Protein AF-A0AAU5JL16-F1 (afdb_monomer)

Foldseek 3Di:
DQWWADPVRDIDGQQPRVDDDPVATAHPAPRAGWDFDDDPPADTHTDGDPPDDGLADPDPQDSLQSLVLVLLQVQLVVVVWDWDAQCDDNVLSYTQGIWTFDADPVGTAIEGEEEDLDDDDLVVVVSHQVSCVVVRHQAYAYEYECNHCVCLVPDDAPDKDFADPNLVSCCQVVVFFHWYAHSPVSWIKGKDWDWDKDAKDWDADPVRDIDIDHIDTDPGITRIDIFTFGSDKDWDWDDHPPDHIGIYIDTGTPPPPDPDPPDD

Secondary structure (DSSP, 8-state):
--EEE-TTS-EEETTT-----TT-EE-TTT--EEEEE--SSSPPEEEEPTT---TT-SSPPPHHHHHHHHHHHHHHHHTT-EEEEEEEEGGGTEEEEEEEEE--TTS-EEEEEEEE-S---HHHHHHHHHHHHHTT-SEEEEEEETTT-HHHHHPPTT-EEE--HHHHHHHHHH-SPEEEEETTTTEEEEEEEEE--B---EEE-TTS-EEE---B--SSEEEEEEEEEEEEEEEEEE--TTS--EEEEEEEE-----------

Mean predicted aligned error: 7.15 Å

Nearest PDB structures (foldseek):
  5w3t-assembly2_B  TM=5.513E-01  e=3.248E+00  Ralstonia solanacearum
  5w3y-assembly3_C  TM=5.456E-01  e=3.885E+00  Ralstonia solanacearum
  5w3t-assembly1_A  TM=5.429E-01  e=4.647E+00  Ralstonia solanacearum
  5w40-assembly1_A  TM=5.402E-01  e=4.647E+00  Ralstonia solanacearum
  5w3x-assembly1_A  TM=2.339E-01  e=1.788E+00  Ralstonia solanacearum

Structure (mmCIF, N/CA/C/O backbone):
data_AF-A0AAU5JL16-F1
#
_entry.id   AF-A0AAU5JL16-F1
#
loop_
_atom_site.group_PDB
_atom_site.id
_atom_site.type_symbol
_atom_site.label_atom_id
_atom_site.label_alt_id
_atom_site.label_comp_id
_atom_site.label_asym_id
_atom_site.label_entity_id
_atom_site.label_seq_id
_atom_site.pdbx_PDB_ins_code
_atom_site.Cartn_x
_atom_site.Cartn_y
_atom_site.Cartn_z
_atom_site.occupancy
_atom_site.B_iso_or_equiv
_atom_site.auth_seq_id
_atom_site.auth_comp_id
_atom_site.auth_asym_id
_atom_site.auth_atom_id
_atom_site.pdbx_PDB_model_num
ATOM 1 N N . MET A 1 1 ? -10.595 8.863 5.745 1.00 90.25 1 MET A N 1
ATOM 2 C CA . MET A 1 1 ? -10.166 7.864 6.736 1.00 90.25 1 MET A CA 1
ATOM 3 C C . MET A 1 1 ? -11.294 6.885 7.004 1.00 90.25 1 MET A C 1
ATOM 5 O O . MET A 1 1 ? -12.454 7.282 6.984 1.00 90.25 1 MET A O 1
ATOM 9 N N . LEU A 1 2 ? -10.980 5.612 7.189 1.00 92.94 2 LEU A N 1
ATOM 10 C CA . LEU A 1 2 ? -11.932 4.521 7.387 1.00 92.94 2 LEU A CA 1
ATOM 11 C C . LEU A 1 2 ? -12.258 4.251 8.856 1.00 92.94 2 LEU A C 1
ATOM 13 O O . LEU A 1 2 ? -13.263 3.593 9.110 1.00 92.94 2 LEU A O 1
ATOM 17 N N . VAL A 1 3 ? -11.450 4.726 9.808 1.00 93.81 3 VAL A N 1
ATOM 18 C CA . VAL A 1 3 ? -11.628 4.395 11.230 1.00 93.81 3 VAL A CA 1
ATOM 19 C C . VAL A 1 3 ? -11.788 5.641 12.085 1.00 93.81 3 VAL A C 1
ATOM 21 O O . VAL A 1 3 ? -10.978 6.558 11.997 1.00 93.81 3 VAL A O 1
ATOM 24 N N . ALA A 1 4 ? -12.780 5.651 12.970 1.00 93.50 4 ALA A N 1
ATOM 25 C CA . ALA A 1 4 ? -12.937 6.675 13.999 1.00 93.50 4 ALA A CA 1
ATOM 26 C C . ALA A 1 4 ? -13.135 6.051 15.383 1.00 93.50 4 ALA A C 1
ATOM 28 O O . ALA A 1 4 ? -13.264 4.836 15.516 1.00 93.50 4 ALA A O 1
ATOM 29 N N . LEU A 1 5 ? -13.103 6.882 16.421 1.00 92.69 5 LEU A N 1
ATOM 30 C CA . LEU A 1 5 ? -13.506 6.501 17.769 1.00 92.69 5 LEU A CA 1
ATOM 31 C C . LEU A 1 5 ? -14.939 6.963 18.004 1.00 92.69 5 LEU A C 1
ATOM 33 O O . LEU A 1 5 ? -15.242 8.135 17.769 1.00 92.69 5 LEU A O 1
ATOM 37 N N . ALA A 1 6 ? -15.782 6.046 18.464 1.00 90.12 6 ALA A N 1
ATOM 38 C CA . ALA A 1 6 ? -17.074 6.361 19.051 1.00 90.12 6 ALA A CA 1
ATOM 39 C C . ALA A 1 6 ? -16.884 7.047 20.427 1.00 90.12 6 ALA A C 1
ATOM 41 O O . ALA A 1 6 ? -15.766 7.048 20.964 1.00 90.12 6 ALA A O 1
ATOM 42 N N . PRO A 1 7 ? -17.933 7.662 21.004 1.00 84.94 7 PRO A N 1
ATOM 43 C CA . PRO A 1 7 ? -17.853 8.381 22.280 1.00 84.94 7 PRO A CA 1
ATOM 44 C C . PRO A 1 7 ? -17.380 7.515 23.454 1.00 84.94 7 PRO A C 1
ATOM 46 O O . PRO A 1 7 ? -16.680 8.004 24.339 1.00 84.94 7 PRO A O 1
ATOM 49 N N . ASP A 1 8 ? -17.713 6.225 23.437 1.00 86.00 8 ASP A N 1
ATOM 50 C CA . ASP A 1 8 ? -17.265 5.219 24.410 1.00 86.00 8 ASP A CA 1
ATOM 51 C C . ASP A 1 8 ? -15.786 4.808 24.232 1.00 86.00 8 ASP A C 1
ATOM 53 O O . ASP A 1 8 ? -15.243 4.023 25.011 1.00 86.00 8 ASP A O 1
ATOM 57 N N . GLY A 1 9 ? -15.111 5.349 23.213 1.00 86.06 9 GLY A N 1
ATOM 58 C CA . GLY A 1 9 ? -13.728 5.046 22.863 1.00 86.06 9 GLY A CA 1
ATOM 59 C C . GLY A 1 9 ? -13.558 3.823 21.960 1.00 86.06 9 GLY A C 1
ATOM 60 O O . GLY A 1 9 ? -12.419 3.514 21.590 1.00 86.06 9 GLY A O 1
ATOM 61 N N . HIS A 1 10 ? -14.640 3.145 21.570 1.00 89.19 10 HIS A N 1
ATOM 62 C CA . HIS A 1 10 ? -14.587 2.003 20.666 1.00 89.19 10 HIS A CA 1
ATOM 63 C C . HIS A 1 10 ? -14.133 2.422 19.258 1.00 89.19 10 HIS A C 1
ATOM 65 O O . HIS A 1 10 ? -14.542 3.459 18.731 1.00 89.19 10 HIS A O 1
ATOM 71 N N . ARG A 1 11 ? -13.276 1.613 18.618 1.00 91.31 11 ARG A N 1
ATOM 72 C CA . ARG A 1 11 ? -12.854 1.848 17.226 1.00 91.31 11 ARG A CA 1
ATOM 73 C C . ARG A 1 11 ? -13.945 1.375 16.277 1.00 91.31 11 ARG A C 1
ATOM 75 O O . ARG A 1 11 ? -14.237 0.194 16.234 1.00 91.31 11 ARG A O 1
ATOM 82 N N . THR A 1 12 ? -14.477 2.298 15.488 1.00 91.62 12 THR A N 1
ATOM 83 C CA . THR A 1 12 ? -15.528 2.050 14.497 1.00 91.62 12 THR A CA 1
ATOM 84 C C . THR A 1 12 ? -14.943 2.101 13.090 1.00 91.62 12 THR A C 1
ATOM 86 O O . THR A 1 12 ? -14.380 3.128 12.692 1.00 91.62 12 THR A O 1
ATOM 89 N N . GLU A 1 13 ? -15.100 1.030 12.314 1.00 92.44 13 GLU A N 1
ATOM 90 C CA . GLU A 1 13 ? -14.776 1.016 10.887 1.00 92.44 13 GLU A CA 1
ATOM 91 C C . GLU A 1 13 ? -15.986 1.441 10.051 1.00 92.44 13 GLU A C 1
ATOM 93 O O . GLU A 1 13 ? -17.029 0.792 10.057 1.00 92.44 13 GLU A O 1
ATOM 98 N N . ALA A 1 14 ? -15.836 2.498 9.253 1.00 89.50 14 ALA A N 1
ATOM 99 C CA . ALA A 1 14 ? -16.928 3.105 8.492 1.00 89.50 14 ALA A CA 1
ATOM 100 C C . ALA A 1 14 ? -17.632 2.139 7.522 1.00 89.50 14 ALA A C 1
ATOM 102 O O . ALA A 1 14 ? -18.785 2.363 7.174 1.00 89.50 14 ALA A O 1
ATOM 103 N N . HIS A 1 15 ? -16.949 1.086 7.069 1.00 82.56 15 HIS A N 1
ATOM 104 C CA . HIS A 1 15 ? -17.475 0.111 6.112 1.00 82.56 15 HIS A CA 1
ATOM 105 C C . HIS A 1 15 ? -18.033 -1.164 6.768 1.00 82.56 15 HIS A C 1
ATOM 107 O O . HIS A 1 15 ? -18.640 -1.968 6.066 1.00 82.56 15 HIS A O 1
ATOM 113 N N . ARG A 1 16 ? -17.846 -1.357 8.084 1.00 79.06 16 ARG A N 1
ATOM 114 C CA . ARG A 1 16 ? -18.300 -2.556 8.817 1.00 79.06 16 ARG A CA 1
ATOM 115 C C . ARG A 1 16 ? -19.269 -2.215 9.938 1.00 79.06 16 ARG A C 1
ATOM 117 O O . ARG A 1 16 ? -20.350 -2.785 10.011 1.00 79.06 16 ARG A O 1
ATOM 124 N N . ASP A 1 17 ? -18.904 -1.242 10.760 1.00 74.81 17 ASP A N 1
ATOM 125 C CA . ASP A 1 17 ? -19.526 -0.991 12.058 1.00 74.81 17 ASP A CA 1
ATOM 126 C C . ASP A 1 17 ? -20.471 0.213 11.967 1.00 74.81 17 ASP A C 1
ATOM 128 O O . ASP A 1 17 ? -20.401 1.145 12.761 1.00 74.81 17 ASP A O 1
ATOM 132 N N . LEU A 1 18 ? -21.324 0.233 10.934 1.00 65.69 18 LEU A N 1
ATOM 133 C CA . LEU A 1 18 ? -22.216 1.345 10.576 1.00 65.69 18 LEU A CA 1
ATOM 134 C C . LEU A 1 18 ? -23.320 1.589 11.623 1.00 65.69 18 LEU A C 1
ATOM 136 O O . LEU A 1 18 ? -24.506 1.439 11.331 1.00 65.69 18 LEU A O 1
ATOM 140 N N . ILE A 1 19 ? -22.942 2.020 12.821 1.00 66.69 19 ILE A N 1
ATOM 141 C CA . ILE A 1 19 ? -23.839 2.362 13.923 1.00 66.69 19 ILE A CA 1
ATOM 142 C C . ILE A 1 19 ? -23.808 3.880 14.069 1.00 66.69 19 ILE A C 1
ATOM 144 O O . ILE A 1 19 ? -22.898 4.378 14.719 1.00 66.69 19 ILE A O 1
ATOM 148 N N . PRO A 1 20 ? -24.735 4.638 13.447 1.00 65.69 20 PRO A N 1
ATOM 149 C CA . PRO A 1 20 ? -24.766 6.088 13.587 1.00 65.69 20 PRO A CA 1
ATOM 150 C C . PRO A 1 20 ? -24.849 6.472 15.063 1.00 65.69 20 PRO A C 1
ATOM 152 O O . PRO A 1 20 ? -25.827 6.135 15.725 1.00 65.69 20 PRO A O 1
ATOM 155 N N . ASP A 1 21 ? -23.839 7.183 15.553 1.00 68.94 21 ASP A N 1
ATOM 156 C CA . ASP A 1 21 ? -23.816 7.660 16.930 1.00 68.94 21 ASP A CA 1
ATOM 157 C C . ASP A 1 21 ? -24.268 9.136 16.993 1.00 68.94 21 ASP A C 1
ATOM 159 O O . ASP A 1 21 ? -23.642 9.989 16.348 1.00 68.94 21 ASP A O 1
ATOM 163 N N . PRO A 1 22 ? -25.342 9.467 17.739 1.00 66.38 22 PRO A N 1
ATOM 164 C CA . PRO A 1 22 ? -25.821 10.842 17.899 1.00 66.38 22 PRO A CA 1
ATOM 165 C C . PRO A 1 22 ? -24.801 11.784 18.553 1.00 66.38 22 PRO A C 1
ATOM 167 O O . PRO A 1 22 ? -24.822 12.986 18.288 1.00 66.38 22 PRO A O 1
ATOM 170 N N . SER A 1 23 ? -23.916 11.257 19.399 1.00 75.50 23 SER A N 1
ATOM 171 C CA . SER A 1 23 ? -22.869 12.003 20.101 1.00 75.50 23 SER A CA 1
ATOM 172 C C . SER A 1 23 ? -21.613 12.216 19.244 1.00 75.50 23 SER A C 1
ATOM 174 O O . SER A 1 23 ? -20.731 12.984 19.629 1.00 75.50 23 SER A O 1
ATOM 176 N N . GLY A 1 24 ? -21.567 11.621 18.048 1.00 86.50 24 GLY A N 1
ATOM 177 C CA . GLY A 1 24 ? -20.542 11.865 17.038 1.00 86.50 24 GLY A CA 1
ATOM 178 C C . GLY A 1 24 ? -19.279 11.020 17.207 1.00 86.50 24 GLY A C 1
ATOM 179 O O . GLY A 1 24 ? -19.160 10.193 18.103 1.00 86.50 24 GLY A O 1
ATOM 180 N N . TYR A 1 25 ? -18.321 11.225 16.303 1.00 91.94 25 TYR A N 1
ATOM 181 C CA . TYR A 1 25 ? -17.069 10.472 16.268 1.00 91.94 25 TYR A CA 1
ATOM 182 C C . TYR A 1 25 ? -15.863 11.395 16.351 1.00 91.94 25 TYR A C 1
ATOM 184 O O . TYR A 1 25 ? -15.909 12.540 15.896 1.00 91.94 25 TYR A O 1
ATOM 192 N N . CYS A 1 26 ? -14.744 10.853 16.826 1.00 92.38 26 CYS A N 1
ATOM 193 C CA . CYS A 1 26 ? -13.470 11.561 16.892 1.00 92.38 26 CYS A CA 1
ATOM 194 C C . CYS A 1 26 ? -12.359 10.810 16.152 1.00 92.38 26 CYS A C 1
ATOM 196 O O . CYS A 1 26 ? -12.316 9.580 16.098 1.00 92.38 26 CYS A O 1
ATOM 198 N N . CYS A 1 27 ? -11.403 11.554 15.604 1.00 91.81 27 CYS A N 1
ATOM 199 C CA . CYS A 1 27 ? -10.215 10.985 14.981 1.00 91.81 27 CYS A CA 1
ATOM 200 C C . CYS A 1 27 ? -9.361 10.233 16.026 1.00 91.81 27 CYS A C 1
ATOM 202 O O . CYS A 1 27 ? -9.002 10.815 17.052 1.00 91.81 27 CYS A O 1
ATOM 204 N N . PRO A 1 28 ? -8.936 8.980 15.775 1.00 91.25 28 PRO A N 1
ATOM 205 C CA . PRO A 1 28 ? -8.128 8.203 16.710 1.00 91.25 28 PRO A CA 1
ATOM 206 C C . PRO A 1 28 ? -6.707 8.755 16.875 1.00 91.25 28 PRO A C 1
ATOM 208 O O . PRO A 1 28 ? -6.001 8.349 17.794 1.00 91.25 28 PRO A O 1
ATOM 211 N N . TYR A 1 29 ? -6.278 9.655 15.985 1.00 90.56 29 TYR A N 1
ATOM 212 C CA . TYR A 1 29 ? -4.960 10.276 16.032 1.00 90.56 29 TYR A CA 1
ATOM 213 C C . TYR A 1 29 ? -4.984 11.628 16.756 1.00 90.56 29 TYR A C 1
ATOM 215 O O . TYR A 1 29 ? -4.325 11.782 17.778 1.00 90.56 29 TYR A O 1
ATOM 223 N N . CYS A 1 30 ? -5.742 12.607 16.247 1.00 89.12 30 CYS A N 1
ATOM 224 C CA . CYS A 1 30 ? -5.741 13.973 16.788 1.00 89.12 30 CYS A CA 1
ATOM 225 C C . CYS A 1 30 ? -6.903 14.268 17.743 1.00 89.12 30 CYS A C 1
ATOM 227 O O . CYS A 1 30 ? -6.972 15.377 18.256 1.00 89.12 30 CYS A O 1
ATOM 229 N N . ARG A 1 31 ? -7.826 13.319 17.949 1.00 90.12 31 ARG A N 1
ATOM 230 C CA . ARG A 1 31 ? -9.027 13.452 18.796 1.00 90.12 31 ARG A CA 1
ATOM 231 C C . ARG A 1 31 ? -10.034 14.530 18.377 1.00 90.12 31 ARG A C 1
ATOM 233 O O . ARG A 1 31 ? -11.071 14.636 19.017 1.00 90.12 31 ARG A O 1
ATOM 240 N N . HIS A 1 32 ? -9.797 15.255 17.285 1.00 90.88 32 HIS A N 1
ATOM 241 C CA . HIS A 1 32 ? -10.772 16.198 16.739 1.00 90.88 32 HIS A CA 1
ATOM 242 C C . HIS A 1 32 ? -12.026 15.483 16.205 1.00 90.88 32 HIS A C 1
ATOM 244 O O . HIS A 1 32 ? -11.906 14.353 15.712 1.00 90.88 32 HIS A O 1
ATOM 250 N N . PRO A 1 33 ? -13.201 16.142 16.239 1.00 91.19 33 PRO A N 1
ATOM 251 C CA . PRO A 1 33 ? -14.434 15.604 15.675 1.00 91.19 33 PRO A CA 1
ATOM 252 C C . PRO A 1 33 ? -14.318 15.268 14.184 1.00 91.19 33 PRO A C 1
ATOM 254 O O . PRO A 1 33 ? -13.681 15.987 13.404 1.00 91.19 33 PRO A O 1
ATOM 257 N N . VAL A 1 34 ? -14.973 14.182 13.780 1.00 91.56 34 VAL A N 1
ATOM 258 C CA . VAL A 1 34 ? -15.086 13.741 12.387 1.00 91.56 34 VAL A CA 1
ATOM 259 C C . VAL A 1 34 ? -16.533 13.392 12.050 1.00 91.56 34 VAL A C 1
ATOM 261 O O . VAL A 1 34 ? -17.299 12.908 12.880 1.00 91.56 3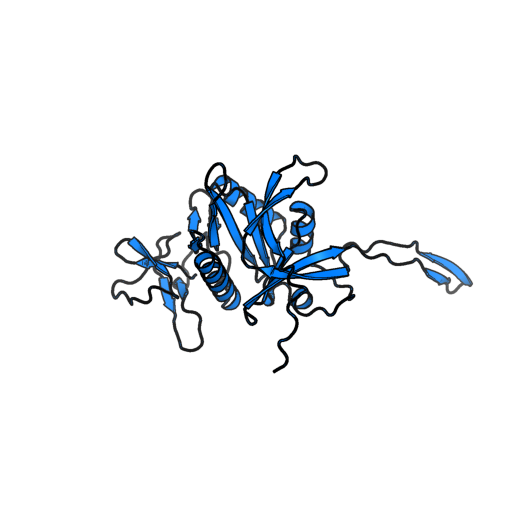4 VAL A O 1
ATOM 264 N N . HIS A 1 35 ? -16.911 13.615 10.796 1.00 89.69 35 HIS A N 1
ATOM 265 C CA . HIS A 1 35 ? -18.245 13.323 10.289 1.00 89.69 35 HIS A CA 1
ATOM 266 C C . HIS A 1 35 ? -18.231 12.045 9.460 1.00 89.69 35 HIS A C 1
ATOM 268 O O . HIS A 1 35 ? -17.438 11.925 8.522 1.00 89.69 35 HIS A O 1
ATOM 274 N N . LEU A 1 36 ? -19.156 11.129 9.750 1.00 89.69 36 LEU A N 1
ATOM 275 C CA . LEU A 1 36 ? -19.416 9.981 8.887 1.00 89.69 36 LEU A CA 1
ATOM 276 C C . LEU A 1 36 ? -20.026 10.464 7.562 1.00 89.69 36 LEU A C 1
ATOM 278 O O . LEU A 1 36 ? -21.106 11.056 7.522 1.00 89.69 36 LEU A O 1
ATOM 282 N N . LYS A 1 37 ? -19.330 10.201 6.460 1.00 87.19 37 LYS A N 1
ATOM 283 C CA . LYS A 1 37 ? -19.784 10.418 5.087 1.00 87.19 37 LYS A CA 1
ATOM 284 C C . LYS A 1 37 ? -20.127 9.061 4.486 1.00 87.19 37 LYS A C 1
ATOM 286 O O . LYS A 1 37 ? -19.264 8.200 4.354 1.00 87.19 37 LYS A O 1
ATOM 291 N N . ARG A 1 38 ? -21.387 8.880 4.095 1.00 84.69 38 ARG A N 1
ATOM 292 C CA . ARG A 1 38 ? -21.883 7.664 3.437 1.00 84.69 38 ARG A CA 1
ATOM 293 C C . ARG A 1 38 ? -22.918 8.018 2.379 1.00 84.69 38 ARG A C 1
ATOM 295 O O . ARG A 1 38 ? -23.618 9.021 2.504 1.00 84.69 38 ARG A O 1
ATOM 302 N N . GLY A 1 39 ? -23.019 7.198 1.345 1.00 78.12 39 GLY A N 1
ATOM 303 C CA . GLY A 1 39 ? -24.032 7.330 0.303 1.00 78.12 39 GLY A CA 1
ATOM 304 C C . GLY A 1 39 ? -23.979 6.139 -0.642 1.00 78.12 39 GLY A C 1
ATOM 305 O O . GLY A 1 39 ? -23.050 5.346 -0.571 1.00 78.12 39 GLY A O 1
ATOM 306 N N . ARG A 1 40 ? -24.949 6.032 -1.555 1.00 67.81 40 ARG A N 1
ATOM 307 C CA . ARG A 1 40 ? -25.051 4.891 -2.489 1.00 67.81 40 ARG A CA 1
ATOM 308 C C . ARG A 1 40 ? -23.821 4.697 -3.385 1.00 67.81 40 ARG A C 1
ATOM 310 O O . ARG A 1 40 ? -23.564 3.587 -3.816 1.00 67.81 40 ARG A O 1
ATOM 317 N N . VAL A 1 41 ? -23.086 5.775 -3.662 1.00 66.38 41 VAL A N 1
ATOM 318 C CA . VAL A 1 41 ? -21.927 5.786 -4.575 1.00 66.38 41 VAL A CA 1
ATOM 319 C C . VAL A 1 41 ? -20.598 5.930 -3.825 1.00 66.38 41 VAL A C 1
ATOM 321 O O . VAL A 1 41 ? -19.545 5.573 -4.338 1.00 66.38 41 VAL A O 1
ATOM 324 N N . LYS A 1 42 ? -20.613 6.488 -2.609 1.00 69.06 42 LYS A N 1
ATOM 325 C CA . LYS A 1 42 ? -19.388 6.850 -1.886 1.00 69.06 42 LYS A CA 1
ATOM 326 C C . LYS A 1 42 ? -19.025 5.757 -0.892 1.00 69.06 42 LYS A C 1
ATOM 328 O O . LYS A 1 42 ? -19.853 5.423 -0.048 1.00 69.06 42 LYS A O 1
ATOM 333 N N . VAL A 1 43 ? -17.767 5.307 -0.929 1.00 81.06 43 VAL A N 1
ATOM 334 C CA . VAL A 1 43 ? -17.162 4.505 0.147 1.00 81.06 43 VAL A CA 1
ATOM 335 C C . VAL A 1 43 ? -17.424 5.215 1.471 1.00 81.06 43 VAL A C 1
ATOM 337 O O . VAL A 1 43 ? -17.123 6.406 1.600 1.00 81.06 43 VAL A O 1
ATOM 340 N N . ALA A 1 44 ? -18.025 4.511 2.428 1.00 89.38 44 ALA A N 1
ATOM 341 C CA . ALA A 1 44 ? -18.280 5.072 3.744 1.00 89.38 44 ALA A CA 1
ATOM 342 C C . ALA A 1 44 ? -16.944 5.417 4.417 1.00 89.38 44 ALA A C 1
ATOM 344 O O . ALA A 1 44 ? -16.041 4.585 4.486 1.00 89.38 44 ALA A O 1
ATOM 345 N N . HIS A 1 45 ? -16.798 6.657 4.875 1.00 91.69 45 HIS A N 1
ATOM 346 C CA . HIS A 1 45 ? -15.565 7.147 5.486 1.00 91.69 45 HIS A CA 1
ATOM 347 C C . HIS A 1 45 ? -15.850 8.270 6.474 1.00 91.69 45 HIS A C 1
ATOM 349 O O . HIS A 1 45 ? -16.880 8.937 6.411 1.00 91.69 45 HIS A O 1
ATOM 355 N N . PHE A 1 46 ? -14.902 8.520 7.364 1.00 91.19 46 PHE A N 1
ATOM 356 C CA . PHE A 1 46 ? -14.896 9.685 8.229 1.00 91.19 46 PHE A CA 1
ATOM 357 C C . PHE A 1 46 ? -14.093 10.817 7.585 1.00 91.19 46 PHE A C 1
ATOM 359 O O . PHE A 1 46 ? -13.035 10.600 6.978 1.00 91.19 46 PHE A O 1
ATOM 366 N N . ALA A 1 47 ? -14.608 12.034 7.717 1.00 89.62 47 ALA A N 1
ATOM 367 C CA . ALA A 1 47 ? -13.959 13.254 7.261 1.00 89.62 47 ALA A CA 1
ATOM 368 C C . ALA A 1 47 ? -13.842 14.236 8.426 1.00 89.62 47 ALA A C 1
ATOM 370 O O . ALA A 1 47 ? -14.823 14.478 9.131 1.00 89.62 47 ALA A O 1
ATOM 371 N N . HIS A 1 48 ? -12.659 14.819 8.613 1.00 90.62 48 HIS A N 1
ATOM 372 C CA . HIS A 1 48 ? -12.502 15.936 9.538 1.00 90.62 48 HIS A CA 1
ATOM 373 C C . HIS A 1 48 ? -13.354 17.130 9.084 1.00 90.62 48 HIS A C 1
ATOM 375 O O . HIS A 1 48 ? -13.616 17.300 7.888 1.00 90.62 48 HIS A O 1
ATOM 381 N N . ALA A 1 49 ? -13.776 17.961 10.038 1.00 80.94 49 ALA A N 1
ATOM 382 C CA . ALA A 1 49 ? -14.348 19.264 9.723 1.00 80.94 49 ALA A CA 1
ATOM 383 C C . ALA A 1 49 ? -13.325 20.135 8.969 1.00 80.94 49 ALA A C 1
ATOM 385 O O . ALA A 1 49 ? -12.111 19.981 9.138 1.00 80.94 49 ALA A O 1
ATOM 386 N N . ALA A 1 50 ? -13.813 21.046 8.125 1.00 77.50 50 ALA A N 1
ATOM 387 C CA . ALA A 1 50 ? -12.947 21.977 7.410 1.00 77.50 50 ALA A CA 1
ATOM 388 C C . ALA A 1 50 ? -12.096 22.787 8.406 1.00 77.50 50 ALA A C 1
ATOM 390 O O . ALA A 1 50 ? -12.610 23.263 9.414 1.00 77.50 50 ALA A O 1
ATOM 391 N N . GLY A 1 51 ? -10.797 22.922 8.126 1.00 73.31 51 GLY A N 1
ATOM 392 C CA . GLY A 1 51 ? -9.855 23.645 8.988 1.00 73.31 51 GLY A CA 1
ATOM 393 C C . GLY A 1 51 ? -9.274 22.841 10.158 1.00 73.31 51 GLY A C 1
ATOM 394 O O . GLY A 1 51 ? -8.459 23.380 10.898 1.00 73.31 51 GLY A O 1
ATOM 395 N N . ALA A 1 52 ? -9.638 21.567 10.332 1.00 79.19 52 ALA A N 1
ATOM 396 C CA . ALA A 1 52 ? -8.996 20.719 11.333 1.00 79.19 52 ALA A CA 1
ATOM 397 C C . ALA A 1 52 ? -7.534 20.420 10.956 1.00 79.19 52 ALA A C 1
ATOM 399 O O . ALA A 1 52 ? -7.265 19.849 9.896 1.00 79.19 52 ALA A O 1
ATOM 400 N N . ASP A 1 53 ? -6.604 20.739 11.855 1.00 79.19 53 ASP A N 1
ATOM 401 C CA . ASP A 1 53 ? -5.189 20.402 11.704 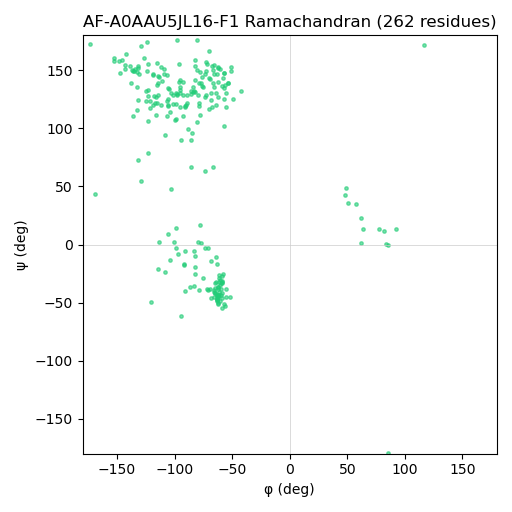1.00 79.19 53 ASP A CA 1
ATOM 402 C C . ASP A 1 53 ? -4.917 19.011 12.297 1.00 79.19 53 ASP A C 1
ATOM 404 O O . ASP A 1 53 ? -4.839 18.813 13.514 1.00 79.19 53 ASP A O 1
ATOM 408 N N . CYS A 1 54 ? -4.849 18.000 11.430 1.00 82.44 54 CYS A N 1
ATOM 409 C CA . CYS A 1 54 ? -4.485 16.644 11.820 1.00 82.44 54 CYS A CA 1
ATOM 410 C C . CYS A 1 54 ? -3.062 16.349 11.331 1.00 82.44 54 CYS A C 1
ATOM 412 O O . CYS A 1 54 ? -2.887 16.104 10.140 1.00 82.44 54 CYS A O 1
ATOM 414 N N . PRO A 1 55 ? -2.056 16.229 12.220 1.00 77.00 55 PRO A N 1
ATOM 415 C CA . PRO A 1 55 ? -0.671 15.983 11.800 1.00 77.00 55 PRO A CA 1
ATOM 416 C C . PRO A 1 55 ? -0.450 14.648 11.072 1.00 77.00 55 PRO A C 1
ATOM 418 O O . PRO A 1 55 ? 0.583 14.447 10.440 1.00 77.00 55 PRO A O 1
ATOM 421 N N . ALA A 1 56 ? -1.398 13.713 11.188 1.00 70.19 56 ALA A N 1
ATOM 422 C CA . ALA A 1 56 ? -1.388 12.450 10.452 1.00 70.19 56 ALA A CA 1
ATOM 423 C C . ALA A 1 56 ? -2.122 12.519 9.102 1.00 70.19 56 ALA A C 1
ATOM 425 O O . ALA A 1 56 ? -2.131 11.532 8.368 1.00 70.19 56 ALA A O 1
ATOM 426 N N . ALA A 1 57 ? -2.783 13.630 8.780 1.00 67.00 57 ALA A N 1
ATOM 427 C CA . ALA A 1 57 ? -3.361 13.887 7.469 1.00 67.00 57 ALA A CA 1
ATOM 428 C C . ALA A 1 57 ? -2.384 14.775 6.688 1.00 67.00 57 ALA A C 1
ATOM 430 O O . ALA A 1 57 ? -2.199 15.938 7.016 1.00 67.00 57 ALA A O 1
ATOM 431 N N . SER A 1 58 ? -1.718 14.205 5.683 1.00 56.16 58 SER A N 1
ATOM 432 C CA . SER A 1 58 ? -0.861 14.988 4.779 1.00 56.16 58 SER A CA 1
ATOM 433 C C . SER A 1 58 ? -1.664 15.574 3.619 1.00 56.16 58 SER A C 1
ATOM 435 O O . SER A 1 58 ? -1.434 16.714 3.237 1.00 56.16 58 SER A O 1
ATOM 437 N N . GLU A 1 59 ? -2.649 14.824 3.118 1.00 62.50 59 GLU A N 1
ATOM 438 C CA . GLU A 1 59 ? -3.590 15.222 2.070 1.00 62.50 59 GLU A CA 1
ATOM 439 C C . GLU A 1 59 ? -4.965 14.579 2.348 1.00 62.50 59 GLU A C 1
ATOM 441 O O . GLU A 1 59 ? -5.038 13.574 3.072 1.00 62.50 59 GLU A O 1
ATOM 446 N N . PRO A 1 60 ? -6.069 15.122 1.800 1.00 72.12 60 PRO A N 1
ATOM 447 C CA . PRO A 1 60 ? -7.349 14.425 1.778 1.00 72.12 60 PRO A CA 1
ATOM 448 C C . PRO A 1 60 ? -7.203 13.072 1.074 1.00 72.12 60 PRO A C 1
ATOM 450 O O . PRO A 1 60 ? -6.744 12.998 -0.063 1.00 72.12 60 PRO A O 1
ATOM 453 N N . GLU A 1 61 ? -7.602 11.992 1.741 1.00 83.69 61 GLU A N 1
ATOM 454 C CA . GLU A 1 61 ? -7.532 10.651 1.155 1.00 83.69 61 GLU A CA 1
ATOM 455 C C . GLU A 1 61 ? -8.546 10.519 0.012 1.00 83.69 61 GLU A C 1
ATOM 457 O O . GLU A 1 61 ? -9.725 10.853 0.169 1.00 83.69 61 GLU A O 1
ATOM 462 N N . SER A 1 62 ? -8.089 10.028 -1.142 1.00 89.25 62 SER A N 1
ATOM 463 C CA . SER A 1 62 ? -8.947 9.835 -2.311 1.00 89.25 62 SER A CA 1
ATOM 464 C C . SER A 1 62 ? -9.908 8.650 -2.115 1.00 89.25 62 SER A C 1
ATOM 466 O O . SER A 1 62 ? -9.613 7.731 -1.345 1.00 89.25 62 SER A O 1
ATOM 468 N N . PRO A 1 63 ? -11.046 8.607 -2.837 1.00 90.75 63 PRO A N 1
ATOM 469 C CA . PRO A 1 63 ? -11.939 7.448 -2.812 1.00 90.75 63 PRO A CA 1
ATOM 470 C C . PRO A 1 63 ? -11.235 6.134 -3.171 1.00 90.75 63 PRO A C 1
ATOM 472 O O . PRO A 1 63 ? -11.503 5.118 -2.538 1.00 90.75 63 PRO A O 1
ATOM 475 N N . GLU A 1 64 ? -10.306 6.161 -4.133 1.00 93.50 64 GLU A N 1
ATOM 476 C CA . GLU A 1 64 ? -9.513 4.985 -4.513 1.00 93.50 64 GLU A CA 1
ATOM 477 C C . GLU A 1 64 ? -8.594 4.532 -3.368 1.00 93.50 64 GLU A C 1
ATOM 479 O O . GLU A 1 64 ? -8.523 3.341 -3.076 1.00 93.50 64 GLU A O 1
ATOM 484 N N . HIS A 1 65 ? -7.943 5.468 -2.666 1.00 94.25 65 HIS A N 1
ATOM 485 C CA . HIS A 1 65 ? -7.098 5.149 -1.509 1.00 94.25 65 HIS A CA 1
ATOM 486 C C . HIS A 1 65 ? -7.905 4.483 -0.391 1.00 94.25 65 HIS A C 1
ATOM 488 O O . HIS A 1 65 ? -7.476 3.479 0.173 1.00 94.25 65 HIS A O 1
ATOM 494 N N . LEU A 1 66 ? -9.105 4.995 -0.106 1.00 94.12 66 LEU A N 1
ATOM 495 C CA . LEU A 1 66 ? -10.012 4.411 0.884 1.00 94.12 66 LEU A CA 1
ATOM 496 C C . LEU A 1 66 ? -10.504 3.020 0.460 1.00 94.12 66 LEU A C 1
ATOM 498 O O . LEU A 1 66 ? -10.487 2.096 1.271 1.00 94.12 66 LEU A O 1
ATOM 502 N N . ALA A 1 67 ? -10.901 2.851 -0.802 1.00 94.50 67 ALA A N 1
ATOM 503 C CA . ALA A 1 67 ? -11.343 1.564 -1.335 1.00 94.50 67 ALA A CA 1
ATOM 504 C C . ALA A 1 67 ? -10.223 0.509 -1.295 1.00 94.50 67 ALA A C 1
ATOM 506 O O . ALA A 1 67 ? -10.454 -0.608 -0.841 1.00 94.50 67 ALA A O 1
ATOM 507 N N . ALA A 1 68 ? -8.997 0.883 -1.669 1.00 96.56 68 ALA A N 1
ATOM 508 C CA . ALA A 1 68 ? -7.824 0.015 -1.609 1.00 96.56 68 ALA A CA 1
ATOM 509 C C . ALA A 1 68 ? -7.535 -0.503 -0.192 1.00 96.56 68 ALA A C 1
ATOM 511 O O . ALA A 1 68 ? -7.300 -1.696 -0.007 1.00 96.56 68 ALA A O 1
ATOM 512 N N . LYS A 1 69 ? -7.580 0.371 0.825 1.00 96.69 69 LYS A N 1
ATOM 513 C CA . LYS A 1 69 ? -7.386 -0.042 2.226 1.00 96.69 69 LYS A CA 1
ATOM 514 C C . LYS A 1 69 ? -8.469 -1.013 2.685 1.00 96.69 69 LYS A C 1
ATOM 516 O O . LYS A 1 69 ? -8.155 -2.008 3.333 1.00 96.69 69 LYS A O 1
ATOM 521 N N . ALA A 1 70 ? -9.728 -0.718 2.357 1.00 95.56 70 ALA A N 1
ATOM 522 C CA . ALA A 1 70 ? -10.856 -1.573 2.712 1.00 95.56 70 ALA A CA 1
ATOM 523 C C . ALA A 1 70 ? -10.737 -2.956 2.051 1.00 95.56 70 ALA A C 1
ATOM 525 O O . ALA A 1 70 ? -10.898 -3.961 2.740 1.00 95.56 70 ALA A O 1
ATOM 526 N N . LEU A 1 71 ? -10.379 -3.002 0.762 1.00 96.75 71 LEU A N 1
ATOM 527 C CA . LEU A 1 71 ? -10.125 -4.241 0.024 1.00 96.75 71 LEU A CA 1
ATOM 528 C C . LEU A 1 71 ? -8.999 -5.053 0.675 1.00 96.75 71 LEU A C 1
ATOM 530 O O . LEU A 1 71 ? -9.227 -6.190 1.070 1.00 96.75 71 LEU A O 1
ATOM 534 N N . LEU A 1 72 ? -7.821 -4.454 0.879 1.00 98.00 72 LEU A N 1
ATOM 535 C CA . LEU A 1 72 ? -6.689 -5.131 1.524 1.00 98.00 72 LEU A CA 1
ATOM 536 C C . LEU A 1 72 ? -7.068 -5.692 2.898 1.00 98.00 72 LEU A C 1
ATOM 538 O O . LEU A 1 72 ? -6.747 -6.834 3.211 1.00 98.00 72 LEU A O 1
ATOM 542 N N . ALA A 1 73 ? -7.771 -4.912 3.722 1.00 97.50 73 ALA A N 1
ATOM 543 C CA . ALA A 1 73 ? -8.195 -5.379 5.033 1.00 97.50 73 ALA A CA 1
ATOM 544 C C . ALA A 1 73 ? -9.210 -6.525 4.958 1.00 97.50 73 ALA A C 1
ATOM 546 O O . ALA A 1 73 ? -9.127 -7.447 5.768 1.00 97.50 73 ALA A O 1
ATOM 547 N N . ALA A 1 74 ? -10.157 -6.481 4.019 1.00 96.50 74 ALA A N 1
ATOM 548 C CA . ALA A 1 74 ? -11.116 -7.561 3.809 1.00 96.50 74 ALA A CA 1
ATOM 549 C C . ALA A 1 74 ? -10.409 -8.857 3.386 1.00 96.50 74 ALA A C 1
ATOM 551 O O . ALA A 1 74 ? -10.616 -9.889 4.023 1.00 96.50 74 ALA A O 1
ATOM 552 N N . GLU A 1 75 ? -9.516 -8.779 2.401 1.00 97.75 75 GLU A N 1
ATOM 553 C CA . GLU A 1 75 ? -8.754 -9.919 1.878 1.00 97.75 75 GLU A CA 1
ATOM 554 C C . GLU A 1 75 ? -7.832 -10.527 2.941 1.00 97.75 75 GLU A C 1
ATOM 556 O O . GLU A 1 75 ? -7.852 -11.734 3.184 1.00 97.75 75 GLU A O 1
ATOM 561 N N . PHE A 1 76 ? -7.078 -9.699 3.670 1.00 97.69 76 PHE A N 1
ATOM 562 C CA . PHE A 1 76 ? -6.221 -10.196 4.746 1.00 97.69 76 PHE A CA 1
ATOM 563 C C . PHE A 1 76 ? -7.018 -10.880 5.866 1.00 97.69 76 PHE A C 1
ATOM 565 O O . PHE A 1 76 ? -6.581 -11.903 6.393 1.00 97.69 76 PHE A O 1
ATOM 572 N N . ARG A 1 77 ? -8.194 -10.350 6.224 1.00 96.62 77 ARG A N 1
ATOM 573 C CA . ARG A 1 77 ? -9.071 -10.973 7.229 1.00 96.62 77 ARG A CA 1
ATOM 574 C C . ARG A 1 77 ? -9.678 -12.278 6.727 1.00 96.62 77 ARG A C 1
ATOM 576 O O . ARG A 1 77 ? -9.775 -13.219 7.507 1.00 96.62 77 ARG A O 1
ATOM 583 N N . ALA A 1 78 ? -10.055 -12.350 5.449 1.00 96.75 78 ALA A N 1
ATOM 584 C CA . ALA A 1 78 ? -10.541 -13.582 4.828 1.00 96.75 78 ALA A CA 1
ATOM 585 C C . ALA A 1 78 ? -9.475 -14.691 4.852 1.00 96.75 78 ALA A C 1
ATOM 587 O O . ALA A 1 78 ? -9.802 -15.860 5.033 1.00 96.75 78 ALA A O 1
ATOM 588 N N . LEU A 1 79 ? -8.196 -14.314 4.771 1.00 96.06 79 LEU A N 1
ATOM 589 C CA . LEU A 1 79 ? -7.045 -15.209 4.935 1.00 96.06 79 LEU A CA 1
ATOM 590 C C . LEU A 1 79 ? -6.696 -15.521 6.405 1.00 96.06 79 LEU A C 1
ATOM 592 O O . LEU A 1 79 ? -5.726 -16.231 6.670 1.00 96.06 79 LEU A O 1
ATOM 596 N N . GLY A 1 80 ? -7.465 -15.004 7.367 1.00 95.50 80 GLY A N 1
ATOM 597 C CA . GLY A 1 80 ? -7.287 -15.267 8.796 1.00 95.50 80 GLY A CA 1
ATOM 598 C C . GLY A 1 80 ? -6.216 -14.419 9.486 1.00 95.50 80 GLY A C 1
ATOM 599 O O . GLY A 1 80 ? -5.855 -14.716 10.627 1.00 95.50 80 GLY A O 1
ATOM 600 N N . TYR A 1 81 ? -5.693 -13.370 8.843 1.00 96.38 81 TYR A N 1
ATOM 601 C CA . TYR A 1 81 ? -4.779 -12.446 9.514 1.00 96.38 81 TYR A CA 1
ATOM 602 C C . TYR A 1 81 ? -5.520 -11.537 10.507 1.00 96.38 81 TYR A C 1
ATOM 604 O O . TYR A 1 81 ? -6.647 -11.100 10.266 1.00 96.38 81 TYR A O 1
ATOM 612 N N . ASP A 1 82 ? -4.841 -11.185 11.602 1.00 96.31 82 ASP A N 1
ATOM 613 C CA . ASP A 1 82 ? -5.269 -10.102 12.494 1.00 96.31 82 ASP A CA 1
ATOM 614 C C . ASP A 1 82 ? -4.889 -8.752 11.859 1.00 96.31 82 ASP A C 1
ATOM 616 O O . ASP A 1 82 ? -3.722 -8.506 11.531 1.00 96.31 82 ASP A O 1
ATOM 620 N N . VAL A 1 83 ? -5.900 -7.906 11.633 1.00 97.12 83 VAL A N 1
ATOM 621 C CA . VAL A 1 83 ? -5.803 -6.686 10.824 1.00 97.12 83 VAL A CA 1
ATOM 622 C C . VAL A 1 83 ? -6.411 -5.497 11.551 1.00 97.12 83 VAL A C 1
ATOM 624 O O . VAL A 1 83 ? -7.611 -5.475 11.847 1.00 97.12 83 VAL A O 1
ATOM 627 N N . ILE A 1 84 ? -5.600 -4.451 11.712 1.00 96.94 84 ILE A N 1
ATOM 628 C CA . ILE A 1 84 ? -6.018 -3.155 12.247 1.00 96.94 84 ILE A CA 1
ATOM 629 C C . ILE A 1 84 ? -5.851 -2.098 11.155 1.00 96.94 84 ILE A C 1
ATOM 631 O O . ILE A 1 84 ? -4.731 -1.724 10.798 1.00 96.94 84 ILE A O 1
ATOM 635 N N . LEU A 1 85 ? -6.969 -1.577 10.653 1.00 96.25 85 LEU A N 1
ATOM 636 C CA . LEU A 1 85 ? -6.965 -0.438 9.738 1.00 96.25 85 LEU A CA 1
ATOM 637 C C . LEU A 1 85 ? -6.560 0.848 10.453 1.00 96.25 85 LEU A C 1
ATOM 639 O O . LEU A 1 85 ? -6.963 1.080 11.594 1.00 96.25 85 LEU A O 1
ATOM 643 N N . GLU A 1 86 ? -5.807 1.701 9.757 1.00 95.12 86 GLU A N 1
ATOM 644 C CA . GLU A 1 86 ? -5.468 3.066 10.175 1.00 95.12 86 GLU A CA 1
ATOM 645 C C . GLU A 1 86 ? -4.943 3.137 11.614 1.00 95.12 86 GLU A C 1
ATOM 647 O O . GLU A 1 86 ? -5.418 3.923 12.449 1.00 95.12 86 GLU A O 1
ATOM 652 N N . ARG A 1 87 ? -3.987 2.260 11.934 1.00 95.31 87 ARG A N 1
ATOM 653 C CA . ARG A 1 87 ? -3.455 2.127 13.289 1.00 95.31 87 ARG A CA 1
ATOM 654 C C . ARG A 1 87 ? -2.628 3.367 13.651 1.00 95.31 87 ARG A C 1
ATOM 656 O O . ARG A 1 87 ? -1.606 3.615 13.002 1.00 95.31 87 ARG A O 1
ATOM 663 N N . PRO A 1 88 ? -3.043 4.155 14.662 1.00 93.69 88 PRO A N 1
ATOM 664 C CA . PRO A 1 88 ? -2.334 5.368 15.036 1.00 93.69 88 PRO A CA 1
ATOM 665 C C . PRO A 1 88 ? -1.075 5.032 15.840 1.00 93.69 88 PRO A C 1
ATOM 667 O O . PRO A 1 88 ? -1.106 4.206 16.748 1.00 93.69 88 PRO A O 1
ATOM 670 N N . HIS A 1 89 ? 0.005 5.745 15.539 1.00 93.12 89 HIS A N 1
ATOM 671 C CA . HIS A 1 89 ? 1.281 5.732 16.253 1.00 93.12 89 HIS A CA 1
ATOM 672 C C . HIS A 1 89 ? 1.729 7.180 16.510 1.00 93.12 89 HIS A C 1
ATOM 674 O O . HIS A 1 89 ? 2.634 7.684 15.834 1.00 93.12 89 HIS A O 1
ATOM 680 N N . PRO A 1 90 ? 1.077 7.901 17.448 1.00 90.25 90 PRO A N 1
ATOM 681 C CA . PRO A 1 90 ? 1.318 9.330 17.657 1.00 90.25 90 PRO A CA 1
ATOM 682 C C . PRO A 1 90 ? 2.760 9.657 18.056 1.00 90.25 90 PRO A C 1
ATOM 684 O O . PRO A 1 90 ? 3.298 10.659 17.588 1.00 90.25 90 PRO A O 1
ATOM 687 N N . GLN A 1 91 ? 3.424 8.785 18.832 1.00 91.69 91 GLN A N 1
ATOM 688 C CA . GLN A 1 91 ? 4.832 8.979 19.217 1.00 91.69 91 GLN A CA 1
ATOM 689 C C . GLN A 1 91 ? 5.776 9.014 18.005 1.00 91.69 91 GLN A C 1
ATOM 691 O O . GLN A 1 91 ? 6.825 9.649 18.051 1.00 91.69 91 GLN A O 1
ATOM 696 N N . HIS A 1 92 ? 5.383 8.373 16.901 1.00 91.19 92 HIS A N 1
ATOM 697 C CA . HIS A 1 92 ? 6.156 8.305 15.661 1.00 91.19 92 HIS A CA 1
ATOM 698 C C . HIS A 1 92 ? 5.584 9.201 14.556 1.00 91.19 92 HIS A C 1
ATOM 700 O O . HIS A 1 92 ? 6.016 9.110 13.408 1.00 91.19 92 HIS A O 1
ATOM 706 N N . ARG A 1 93 ? 4.606 10.060 14.890 1.00 89.19 93 ARG A N 1
ATOM 707 C CA . ARG A 1 93 ? 3.849 10.895 13.944 1.00 89.19 93 ARG A CA 1
ATOM 708 C C . ARG A 1 93 ? 3.327 10.113 12.741 1.00 89.19 93 ARG A C 1
ATOM 710 O O . ARG A 1 93 ? 3.423 10.552 11.596 1.00 89.19 93 ARG A O 1
ATOM 717 N N . ARG A 1 94 ? 2.814 8.915 13.012 1.00 90.81 94 ARG A N 1
ATOM 718 C CA . ARG A 1 94 ? 2.503 7.930 11.985 1.00 90.81 94 ARG A CA 1
ATOM 719 C C . ARG A 1 94 ? 1.103 7.364 12.164 1.00 90.81 94 ARG A C 1
ATOM 721 O O . ARG A 1 94 ? 0.614 7.205 13.278 1.00 90.81 94 ARG A O 1
ATOM 728 N N . ARG A 1 95 ? 0.460 7.040 11.048 1.00 93.38 95 ARG A N 1
ATOM 729 C CA . ARG A 1 95 ? -0.749 6.219 10.974 1.00 93.38 95 ARG A CA 1
ATOM 730 C C . ARG A 1 95 ? -0.510 5.197 9.875 1.00 93.38 95 ARG A C 1
ATOM 732 O O . ARG A 1 95 ? -0.289 5.616 8.746 1.00 93.38 95 ARG A O 1
ATOM 739 N N . VAL A 1 96 ? -0.464 3.916 10.224 1.00 95.75 96 VAL A N 1
ATOM 740 C CA . VAL A 1 96 ? -0.254 2.833 9.249 1.00 95.75 96 VAL A CA 1
ATOM 741 C C . VAL A 1 96 ? -1.584 2.511 8.592 1.00 95.75 96 VAL A C 1
ATOM 743 O O . VAL A 1 96 ? -2.575 2.350 9.308 1.00 95.75 96 VAL A O 1
ATOM 746 N N . ASP A 1 97 ? -1.610 2.442 7.263 1.00 96.38 97 ASP A N 1
ATOM 747 C CA . ASP A 1 97 ? -2.853 2.269 6.502 1.00 96.38 97 ASP A CA 1
ATOM 748 C C . ASP A 1 97 ? -3.536 0.936 6.830 1.00 96.38 97 ASP A C 1
ATOM 750 O O . ASP A 1 97 ? -4.709 0.927 7.217 1.00 96.38 97 ASP A O 1
ATOM 754 N N . VAL A 1 98 ? -2.790 -0.169 6.755 1.00 98.06 98 VAL A N 1
ATOM 755 C CA . VAL A 1 98 ? -3.247 -1.505 7.154 1.00 98.06 98 VAL A CA 1
ATOM 756 C C . VAL A 1 98 ? -2.142 -2.192 7.958 1.00 98.06 98 VAL A C 1
ATOM 758 O O . VAL A 1 98 ? -1.087 -2.538 7.431 1.00 98.06 98 VAL A O 1
ATOM 761 N N . ALA A 1 99 ? -2.358 -2.373 9.260 1.00 98.19 99 ALA A N 1
ATOM 762 C CA . ALA A 1 99 ? -1.440 -3.104 10.125 1.00 98.19 99 ALA A CA 1
ATOM 763 C C . ALA A 1 99 ? -1.842 -4.580 10.160 1.00 98.19 99 ALA A C 1
ATOM 765 O O . ALA A 1 99 ? -2.945 -4.897 10.604 1.00 98.19 99 ALA A O 1
ATOM 766 N N . VAL A 1 100 ? -0.948 -5.464 9.720 1.00 98.06 100 VAL A N 1
ATOM 767 C CA . VAL A 1 100 ? -1.202 -6.906 9.617 1.00 98.06 100 VAL A CA 1
ATOM 768 C C . VAL A 1 100 ? -0.279 -7.655 10.568 1.00 98.06 100 VAL A C 1
ATOM 770 O O . VAL A 1 100 ? 0.943 -7.481 10.541 1.00 98.06 100 VAL A O 1
ATOM 773 N N . ARG A 1 101 ? -0.851 -8.510 11.414 1.00 96.19 101 ARG A N 1
ATOM 774 C CA . ARG A 1 101 ? -0.091 -9.444 12.242 1.00 96.19 101 ARG A CA 1
ATOM 775 C C . ARG A 1 101 ? 0.028 -10.772 11.501 1.00 96.19 101 ARG A C 1
ATOM 777 O O . ARG A 1 101 ? -0.948 -11.501 11.349 1.00 96.19 101 ARG A O 1
ATOM 784 N N . VAL A 1 102 ? 1.243 -11.091 11.068 1.00 91.00 102 VAL A N 1
ATOM 785 C CA . VAL A 1 102 ? 1.561 -12.325 10.343 1.00 91.00 102 VAL A CA 1
ATOM 786 C C . VAL A 1 102 ? 2.062 -13.374 11.340 1.00 91.00 102 VAL A C 1
ATOM 788 O O . VAL A 1 102 ? 3.081 -13.136 11.998 1.00 91.00 102 VAL A O 1
ATOM 791 N N . PRO A 1 103 ? 1.383 -14.525 11.490 1.00 86.94 103 PRO A N 1
ATOM 792 C CA . PRO A 1 103 ? 1.876 -15.625 12.312 1.00 86.94 103 PRO A CA 1
ATOM 793 C C . PRO A 1 103 ? 3.197 -16.181 11.766 1.00 86.94 103 PRO A C 1
ATOM 795 O O . PRO A 1 103 ? 3.372 -16.333 10.559 1.00 86.94 103 PRO A O 1
ATOM 798 N N . GLY A 1 104 ? 4.130 -16.512 12.655 1.00 79.25 104 GLY A N 1
ATOM 799 C CA . GLY A 1 104 ? 5.420 -17.099 12.304 1.00 79.25 104 GLY A CA 1
ATOM 800 C C . GLY A 1 104 ? 5.850 -18.155 13.317 1.00 79.25 104 GLY A C 1
ATOM 801 O O . GLY A 1 104 ? 5.329 -18.215 14.429 1.00 79.25 104 GLY A O 1
ATOM 802 N N . ARG A 1 105 ? 6.834 -18.987 12.944 1.00 76.56 105 ARG A N 1
ATOM 803 C CA . ARG A 1 105 ? 7.320 -20.097 13.790 1.00 76.56 105 ARG A CA 1
ATOM 804 C C . ARG A 1 105 ? 7.856 -19.644 15.154 1.00 76.56 105 ARG A C 1
ATOM 806 O O . ARG A 1 105 ? 7.715 -20.371 16.124 1.00 76.56 105 ARG A O 1
ATOM 813 N N . ALA A 1 106 ? 8.457 -18.456 15.220 1.00 80.50 106 ALA A N 1
ATOM 814 C CA . ALA A 1 106 ? 9.015 -17.871 16.444 1.00 80.50 106 ALA A CA 1
ATOM 815 C C . ALA A 1 106 ? 8.077 -16.837 17.103 1.00 80.50 106 ALA A C 1
ATOM 817 O O . ALA A 1 106 ? 8.512 -16.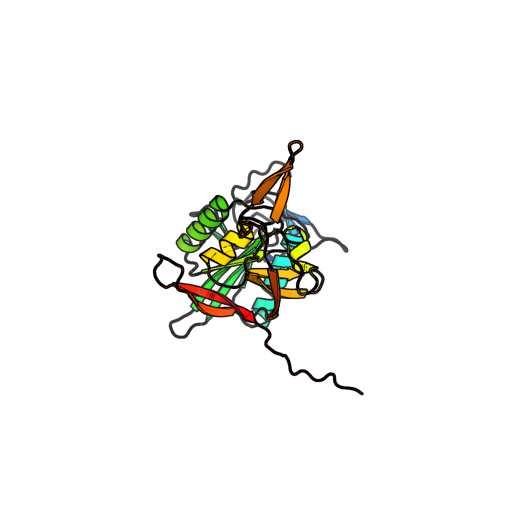057 17.947 1.00 80.50 106 ALA A O 1
ATOM 818 N N . GLY A 1 107 ? 6.806 -16.795 16.691 1.00 86.25 107 GLY A N 1
ATOM 819 C CA . GLY A 1 107 ? 5.830 -15.790 17.105 1.00 86.25 107 GLY A CA 1
ATOM 820 C C . GLY A 1 107 ? 5.339 -14.928 15.943 1.00 86.25 107 GLY A C 1
ATOM 821 O O . GLY A 1 107 ? 5.830 -15.007 14.816 1.00 86.25 107 GLY A O 1
ATOM 822 N N . SER A 1 108 ? 4.323 -14.112 16.219 1.00 89.56 108 SER A N 1
ATOM 823 C CA . SER A 1 108 ? 3.732 -13.222 15.222 1.00 89.56 108 SER A CA 1
ATOM 824 C C . SER A 1 108 ? 4.579 -11.970 14.998 1.00 89.56 108 SER A C 1
ATOM 826 O O . SER A 1 108 ? 5.005 -11.343 15.970 1.00 89.56 108 SER A O 1
ATOM 828 N N . VAL A 1 109 ? 4.719 -11.541 13.748 1.00 92.88 109 VAL A N 1
ATOM 829 C CA . VAL A 1 109 ? 5.382 -10.283 13.377 1.00 92.88 109 VAL A CA 1
ATOM 830 C C . VAL A 1 109 ? 4.367 -9.267 12.871 1.00 92.88 109 VAL A C 1
ATOM 832 O O . VAL A 1 109 ? 3.330 -9.635 12.322 1.00 92.88 109 VAL A O 1
ATOM 835 N N . GLN A 1 110 ? 4.659 -7.980 13.051 1.00 95.81 110 GLN A N 1
ATOM 836 C CA . GLN A 1 110 ? 3.829 -6.910 12.502 1.00 95.81 110 GLN A CA 1
ATOM 837 C C . GLN A 1 110 ? 4.385 -6.435 11.162 1.00 95.81 110 GLN A C 1
ATOM 839 O O . GLN A 1 110 ? 5.571 -6.119 11.049 1.00 95.81 110 GLN A O 1
ATOM 844 N N . VAL A 1 111 ? 3.509 -6.350 10.167 1.00 97.19 111 VAL A N 1
ATOM 845 C CA . VAL A 1 111 ? 3.787 -5.819 8.833 1.00 97.19 111 VAL A CA 1
ATOM 846 C C . VAL A 1 111 ? 2.892 -4.603 8.613 1.00 97.19 111 VAL A C 1
ATOM 848 O O . VAL A 1 111 ? 1.682 -4.666 8.831 1.00 97.19 111 VAL A O 1
ATOM 851 N N . ALA A 1 112 ? 3.495 -3.484 8.222 1.00 98.00 112 ALA A N 1
ATOM 852 C CA . ALA A 1 112 ? 2.763 -2.314 7.760 1.00 98.00 112 ALA A CA 1
ATOM 853 C C . ALA A 1 112 ? 2.490 -2.481 6.264 1.00 98.00 112 ALA A C 1
ATOM 855 O O . ALA A 1 112 ? 3.414 -2.776 5.510 1.00 98.00 112 ALA A O 1
ATOM 856 N N . VAL A 1 113 ? 1.249 -2.306 5.822 1.00 98.19 113 VAL A N 1
ATOM 857 C CA . VAL A 1 113 ? 0.899 -2.254 4.399 1.00 98.19 113 VAL A CA 1
ATOM 858 C C . VAL A 1 113 ? 0.374 -0.857 4.096 1.00 98.19 113 VAL A C 1
ATOM 860 O O . VAL A 1 113 ? -0.577 -0.390 4.720 1.00 98.19 113 VAL A O 1
ATOM 863 N N . GLU A 1 114 ? 1.030 -0.191 3.156 1.00 97.19 114 GLU A N 1
ATOM 864 C CA . GLU A 1 114 ? 0.844 1.208 2.793 1.00 97.19 114 GLU A CA 1
ATOM 865 C C . GLU A 1 114 ? 0.303 1.314 1.377 1.00 97.19 114 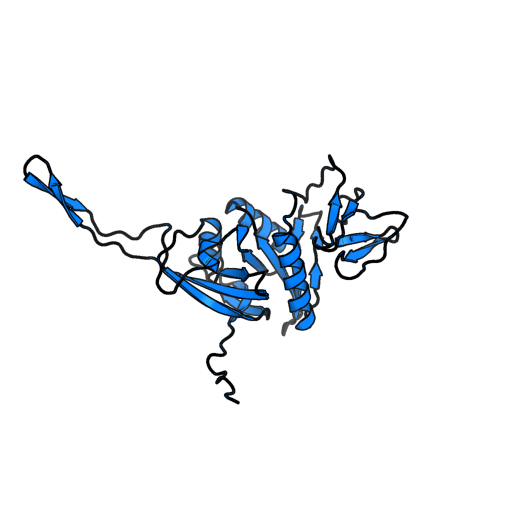GLU A C 1
ATOM 867 O O . GLU A 1 114 ? 0.869 0.743 0.441 1.00 97.19 114 GLU A O 1
ATOM 872 N N . VAL A 1 115 ? -0.785 2.063 1.213 1.00 96.81 115 VAL A N 1
ATOM 873 C CA . VAL A 1 115 ? -1.388 2.283 -0.099 1.00 96.81 115 VAL A CA 1
ATOM 874 C C . VAL A 1 115 ? -0.932 3.635 -0.627 1.00 96.81 115 VAL A C 1
ATOM 876 O O . VAL A 1 115 ? -1.044 4.650 0.060 1.00 96.81 115 VAL A O 1
ATOM 879 N N . GLN A 1 116 ? -0.460 3.667 -1.870 1.00 95.50 116 GLN A N 1
ATOM 880 C CA . GLN A 1 116 ? 0.036 4.879 -2.507 1.00 95.50 116 GLN A CA 1
ATOM 881 C C . GLN A 1 116 ? -0.716 5.176 -3.811 1.00 95.50 116 GLN A C 1
ATOM 883 O O . GLN A 1 116 ? -0.487 4.539 -4.839 1.00 95.50 116 GLN A O 1
ATOM 888 N N . ALA A 1 117 ? -1.585 6.190 -3.758 1.00 93.94 117 ALA A N 1
ATOM 889 C CA . ALA A 1 117 ? -2.401 6.650 -4.889 1.00 93.94 117 ALA A CA 1
ATOM 890 C C . ALA A 1 117 ? -1.902 7.959 -5.538 1.00 93.94 117 ALA A C 1
ATOM 892 O O . ALA A 1 117 ? -2.322 8.298 -6.640 1.00 93.94 117 ALA A O 1
ATOM 893 N N . SER A 1 118 ? -0.984 8.687 -4.891 1.00 92.88 118 SER A N 1
ATOM 894 C CA . SER A 1 118 ? -0.377 9.930 -5.399 1.00 92.88 118 SER A CA 1
ATOM 895 C C . SER A 1 118 ? 1.153 9.837 -5.437 1.00 92.88 118 SER A C 1
ATOM 897 O O . SER A 1 118 ? 1.733 8.820 -5.055 1.00 92.88 118 SER A O 1
ATOM 899 N N . ALA A 1 119 ? 1.844 10.842 -5.979 1.00 93.62 119 ALA A N 1
ATOM 900 C CA . ALA A 1 119 ? 3.307 10.837 -6.002 1.00 93.62 119 ALA A CA 1
ATOM 901 C C . ALA A 1 119 ? 3.880 11.005 -4.585 1.00 93.62 119 ALA A C 1
ATOM 903 O O . ALA A 1 119 ? 3.357 11.770 -3.780 1.00 93.62 119 ALA A O 1
ATOM 904 N N . ILE A 1 120 ? 4.981 10.314 -4.289 1.00 94.38 120 ILE A N 1
ATOM 905 C CA . ILE A 1 120 ? 5.671 10.406 -2.995 1.00 94.38 120 ILE A CA 1
ATOM 906 C C . ILE A 1 120 ? 7.176 10.459 -3.217 1.00 94.38 120 ILE A C 1
ATOM 908 O O . ILE A 1 120 ? 7.726 9.754 -4.061 1.00 94.38 120 ILE A O 1
ATOM 912 N N . SER A 1 121 ? 7.869 11.312 -2.464 1.00 96.38 121 SER A N 1
ATOM 913 C CA . SER A 1 121 ? 9.326 11.375 -2.562 1.00 96.38 121 SER A CA 1
ATOM 914 C C . SER A 1 121 ? 9.976 10.149 -1.916 1.00 96.38 121 SER A C 1
ATOM 916 O O . SER A 1 121 ? 9.502 9.618 -0.912 1.00 96.38 121 SER A O 1
ATOM 918 N N . THR A 1 122 ? 11.135 9.741 -2.427 1.00 96.38 122 THR A N 1
ATOM 919 C CA . THR A 1 122 ? 11.934 8.660 -1.824 1.00 96.38 122 THR A CA 1
ATOM 920 C C . THR A 1 122 ? 12.358 8.982 -0.386 1.00 96.38 122 THR A C 1
ATOM 922 O O . THR A 1 122 ? 12.403 8.092 0.461 1.00 96.38 122 THR A O 1
ATOM 925 N N . LYS A 1 123 ? 12.597 10.264 -0.068 1.00 96.50 123 LYS A N 1
ATOM 926 C CA . LYS A 1 123 ? 12.871 10.732 1.303 1.00 96.50 123 LYS A CA 1
ATOM 927 C C . LYS A 1 123 ? 11.697 10.460 2.243 1.00 96.50 123 LYS A C 1
ATOM 929 O O . LYS A 1 123 ? 11.909 10.043 3.379 1.00 96.50 123 LYS A O 1
ATOM 934 N N . GLU A 1 124 ? 10.478 10.682 1.765 1.00 95.31 124 GLU A N 1
ATOM 935 C CA . GLU A 1 124 ? 9.252 10.463 2.530 1.00 95.31 124 GLU A CA 1
ATOM 936 C C . GLU A 1 124 ? 8.972 8.967 2.745 1.00 95.31 124 GLU A C 1
ATOM 938 O O . GLU A 1 124 ? 8.624 8.577 3.858 1.00 95.31 124 GLU A O 1
ATOM 943 N N . ILE A 1 125 ? 9.226 8.117 1.741 1.00 95.88 125 ILE A N 1
ATOM 944 C CA . ILE A 1 125 ? 9.199 6.650 1.901 1.00 95.88 125 ILE A CA 1
ATOM 945 C C . ILE A 1 125 ? 10.160 6.215 3.010 1.00 95.88 125 ILE A C 1
ATOM 947 O O . ILE A 1 125 ? 9.745 5.566 3.967 1.00 95.88 125 ILE A O 1
ATOM 951 N N . ILE A 1 126 ? 11.426 6.644 2.940 1.00 95.81 126 ILE A N 1
ATOM 952 C CA . ILE A 1 126 ? 12.441 6.302 3.951 1.00 95.81 126 ILE A CA 1
ATOM 953 C C . ILE A 1 126 ? 12.009 6.773 5.345 1.00 95.81 126 ILE A C 1
ATOM 955 O O . ILE A 1 126 ? 12.202 6.060 6.331 1.00 95.81 126 ILE A O 1
ATOM 959 N N . ARG A 1 127 ? 11.436 7.979 5.449 1.00 95.88 127 ARG A N 1
ATOM 960 C CA . ARG A 1 127 ? 10.925 8.515 6.715 1.00 95.88 127 ARG A CA 1
ATOM 961 C C . ARG A 1 127 ? 9.820 7.625 7.285 1.00 95.88 127 ARG A C 1
ATOM 963 O O . ARG A 1 127 ? 9.884 7.286 8.465 1.00 95.88 127 ARG A O 1
ATOM 970 N N . ARG A 1 128 ? 8.835 7.250 6.461 1.00 95.56 128 ARG A N 1
ATOM 971 C CA . ARG A 1 128 ? 7.705 6.399 6.864 1.00 95.56 128 ARG A CA 1
ATOM 972 C C . ARG A 1 128 ? 8.168 5.010 7.285 1.00 95.56 128 ARG A C 1
ATOM 974 O O . ARG A 1 128 ? 7.829 4.594 8.381 1.00 95.56 128 ARG A O 1
ATOM 981 N N . GLU A 1 129 ? 9.041 4.366 6.518 1.00 95.44 129 GLU A N 1
ATOM 982 C CA . GLU A 1 129 ? 9.578 3.044 6.874 1.00 95.44 129 GLU A CA 1
ATOM 983 C C . GLU A 1 129 ? 10.383 3.058 8.179 1.00 95.44 129 GLU A C 1
ATOM 985 O O . GLU A 1 129 ? 10.315 2.122 8.974 1.00 95.44 129 GLU A O 1
ATOM 990 N N . ARG A 1 130 ? 11.136 4.134 8.445 1.00 96.00 130 ARG A N 1
ATOM 991 C CA . ARG A 1 130 ? 11.823 4.307 9.735 1.00 96.00 130 ARG A CA 1
ATOM 992 C C . ARG A 1 130 ? 10.836 4.486 10.885 1.00 96.00 130 ARG A C 1
ATOM 994 O O . ARG A 1 130 ? 11.063 3.921 11.951 1.00 96.00 130 ARG A O 1
ATOM 1001 N N . ALA A 1 131 ? 9.769 5.257 10.675 1.00 96.31 131 ALA A N 1
ATOM 1002 C CA . ALA A 1 131 ? 8.713 5.441 11.665 1.00 96.31 131 ALA A CA 1
ATOM 1003 C C . ALA A 1 131 ? 7.955 4.130 11.931 1.00 96.31 131 ALA A C 1
ATOM 1005 O O . ALA A 1 131 ? 7.718 3.800 13.089 1.00 96.31 131 ALA A O 1
ATOM 1006 N N . ASP A 1 132 ? 7.657 3.351 10.889 1.00 96.38 132 ASP A N 1
ATOM 1007 C CA . ASP A 1 132 ? 7.031 2.031 11.002 1.00 96.38 132 ASP A CA 1
ATOM 1008 C C . ASP A 1 132 ? 7.946 1.076 11.785 1.00 96.38 132 ASP A C 1
ATOM 1010 O O . ASP A 1 132 ? 7.528 0.444 12.755 1.00 96.38 132 ASP A O 1
ATOM 1014 N N . ARG A 1 133 ? 9.243 1.040 11.464 1.00 96.12 133 ARG A N 1
ATOM 1015 C CA . ARG A 1 133 ? 10.201 0.235 12.231 1.00 96.12 133 ARG A CA 1
ATOM 1016 C C . ARG A 1 133 ? 10.261 0.644 13.704 1.00 96.12 133 ARG A C 1
ATOM 1018 O O . ARG A 1 133 ? 10.275 -0.224 14.572 1.00 96.12 133 ARG A O 1
ATOM 1025 N N . ALA A 1 134 ? 10.285 1.946 13.993 1.00 96.94 134 ALA A N 1
ATOM 1026 C CA . ALA A 1 134 ? 10.274 2.456 15.365 1.00 96.94 134 ALA A CA 1
ATOM 1027 C C . ALA A 1 134 ? 8.970 2.110 16.110 1.00 96.94 134 ALA A C 1
ATOM 1029 O O . ALA A 1 134 ? 9.011 1.840 17.306 1.00 96.94 134 ALA A O 1
ATOM 1030 N N . ALA A 1 135 ? 7.849 2.037 15.387 1.00 96.44 135 ALA A N 1
ATOM 1031 C CA . ALA A 1 135 ? 6.543 1.607 15.882 1.00 96.44 135 ALA A CA 1
ATOM 1032 C C . ALA A 1 135 ? 6.402 0.076 16.050 1.00 96.44 135 ALA A C 1
ATOM 1034 O O . ALA A 1 135 ? 5.338 -0.410 16.441 1.00 96.44 135 ALA A O 1
ATOM 1035 N N . GLY A 1 136 ? 7.460 -0.693 15.762 1.00 96.06 136 GLY A N 1
ATOM 1036 C CA . GLY A 1 136 ? 7.509 -2.142 15.966 1.00 96.06 136 GLY A CA 1
ATOM 1037 C C . GLY A 1 136 ? 7.090 -2.990 14.762 1.00 96.06 136 GLY A C 1
ATOM 1038 O O . GLY A 1 136 ? 6.871 -4.192 14.923 1.00 96.06 136 GLY A O 1
ATOM 1039 N N . TYR A 1 137 ? 6.981 -2.406 13.565 1.00 96.31 137 TYR A N 1
ATOM 1040 C CA . TYR A 1 137 ? 6.773 -3.172 12.333 1.00 96.31 137 TYR A CA 1
ATOM 1041 C C . TYR A 1 137 ? 8.106 -3.702 11.798 1.00 96.31 137 TYR A C 1
ATOM 1043 O O . TYR A 1 137 ? 9.088 -2.969 11.679 1.00 96.31 137 TYR A O 1
ATOM 1051 N N . LEU A 1 138 ? 8.150 -4.990 11.455 1.00 93.69 138 LEU A N 1
ATOM 1052 C CA . LEU A 1 138 ? 9.360 -5.633 10.939 1.00 93.69 138 LEU A CA 1
ATOM 1053 C C . LEU A 1 138 ? 9.550 -5.382 9.434 1.00 93.69 138 LEU A C 1
ATOM 1055 O O . LEU A 1 138 ? 10.673 -5.417 8.935 1.00 93.69 138 LEU A O 1
ATOM 1059 N N . SER A 1 139 ? 8.459 -5.116 8.712 1.00 93.69 139 SER A N 1
ATOM 1060 C CA . SER A 1 139 ? 8.458 -4.845 7.274 1.00 93.69 139 SER A CA 1
ATOM 1061 C C . SER A 1 139 ? 7.351 -3.851 6.907 1.00 93.69 139 SER A C 1
ATOM 1063 O O . SER A 1 139 ? 6.291 -3.858 7.535 1.00 93.69 139 SER A O 1
ATOM 1065 N N . THR A 1 140 ? 7.603 -3.028 5.886 1.00 96.00 140 THR A N 1
ATOM 1066 C CA . THR A 1 140 ? 6.631 -2.114 5.273 1.00 96.00 140 THR A CA 1
ATOM 1067 C C . THR A 1 140 ? 6.456 -2.516 3.809 1.00 96.00 140 THR A C 1
ATOM 1069 O O . THR A 1 140 ? 7.426 -2.532 3.049 1.00 96.00 140 THR A O 1
ATOM 1072 N N . LEU A 1 141 ? 5.229 -2.861 3.430 1.00 96.06 141 LEU A N 1
ATOM 1073 C CA . LEU A 1 141 ? 4.809 -3.225 2.083 1.00 96.06 141 LEU A CA 1
ATOM 1074 C C . LEU A 1 141 ? 4.106 -2.050 1.422 1.00 96.06 141 LEU A C 1
ATOM 1076 O O . LEU A 1 141 ? 3.159 -1.511 1.979 1.00 96.06 141 LEU A O 1
ATOM 1080 N N . TRP A 1 142 ? 4.526 -1.694 0.215 1.00 97.00 142 TRP A N 1
ATOM 1081 C CA . TRP A 1 142 ? 3.920 -0.613 -0.557 1.00 97.00 142 TRP A CA 1
ATOM 1082 C C . TRP A 1 142 ? 3.068 -1.175 -1.692 1.00 97.00 142 TRP A C 1
ATOM 1084 O O . TRP A 1 142 ? 3.579 -1.932 -2.517 1.00 97.00 142 TRP A O 1
ATOM 1094 N N . CYS A 1 143 ? 1.800 -0.771 -1.748 1.00 97.06 143 CYS A N 1
ATOM 1095 C CA . CYS A 1 143 ? 0.861 -1.088 -2.823 1.00 97.06 143 CYS A CA 1
ATOM 1096 C C . CYS A 1 143 ? 0.531 0.182 -3.609 1.00 97.06 143 CYS A C 1
ATOM 1098 O O . CYS A 1 143 ? -0.014 1.136 -3.050 1.00 97.06 143 CYS A O 1
ATOM 1100 N N . PHE A 1 144 ? 0.825 0.197 -4.906 1.00 97.19 144 PHE A N 1
ATOM 1101 C CA . PHE A 1 144 ? 0.493 1.322 -5.782 1.00 97.19 144 PHE A CA 1
ATOM 1102 C C . PHE A 1 144 ? -0.835 1.078 -6.498 1.00 97.19 144 PHE A C 1
ATOM 1104 O O . PHE A 1 144 ? -1.063 -0.016 -7.008 1.00 97.19 144 PHE A O 1
ATOM 1111 N N . THR A 1 145 ? -1.703 2.087 -6.550 1.00 96.81 145 THR A N 1
ATOM 1112 C CA . THR A 1 145 ? -3.012 1.988 -7.224 1.00 96.81 145 THR A CA 1
ATOM 1113 C C . THR A 1 145 ? -2.975 2.566 -8.639 1.00 96.81 145 THR A C 1
ATOM 1115 O O . THR A 1 145 ? -1.962 3.136 -9.070 1.00 96.81 145 THR A O 1
ATOM 1118 N N . HIS A 1 146 ? -4.092 2.459 -9.366 1.00 94.94 146 HIS A N 1
ATOM 1119 C CA . HIS A 1 146 ? -4.225 2.974 -10.727 1.00 94.94 146 HIS A CA 1
ATOM 1120 C C . HIS A 1 146 ? -3.986 4.481 -10.801 1.00 94.94 146 HIS A C 1
ATOM 1122 O O . HIS A 1 146 ? -3.298 4.925 -11.716 1.00 94.94 146 HIS A O 1
ATOM 1128 N N . SER A 1 147 ? -4.436 5.275 -9.822 1.00 94.44 147 SER A N 1
ATOM 1129 C CA . 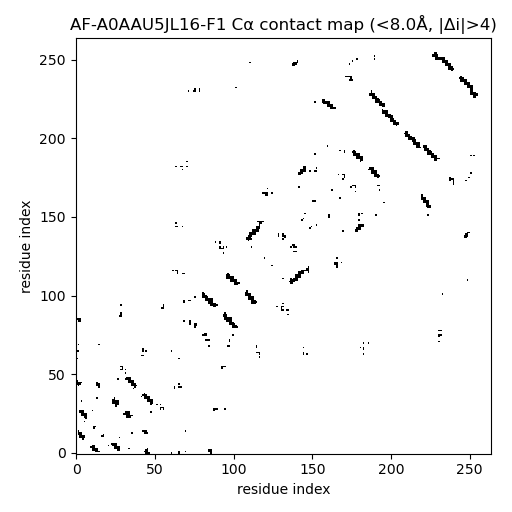SER A 1 147 ? -4.138 6.720 -9.829 1.00 94.44 147 SER A CA 1
ATOM 1130 C C . SER A 1 147 ? -2.640 7.026 -9.828 1.00 94.44 147 SER A C 1
ATOM 1132 O O . SER A 1 147 ? -2.230 8.033 -10.412 1.00 94.44 147 SER A O 1
ATOM 1134 N N . ARG A 1 148 ? -1.801 6.172 -9.211 1.00 94.50 148 ARG A N 1
ATOM 1135 C CA . ARG A 1 148 ? -0.352 6.410 -9.188 1.00 94.50 148 ARG A CA 1
ATOM 1136 C C . ARG A 1 148 ? 0.389 5.774 -10.357 1.00 94.50 148 ARG A C 1
ATOM 1138 O O . ARG A 1 148 ? 1.339 6.372 -10.870 1.00 94.50 148 ARG A O 1
ATOM 1145 N N . ALA A 1 149 ? 0.000 4.566 -10.737 1.00 92.75 149 ALA A N 1
ATOM 1146 C CA . ALA A 1 149 ? 0.726 3.749 -11.698 1.00 92.75 149 ALA A CA 1
ATOM 1147 C C . ALA A 1 149 ? -0.190 3.219 -12.818 1.00 92.75 149 ALA A C 1
ATOM 1149 O O . ALA A 1 149 ? -0.215 2.008 -13.052 1.00 92.75 149 ALA A O 1
ATOM 1150 N N . PRO A 1 150 ? -0.927 4.098 -13.530 1.00 92.56 150 PRO A N 1
ATOM 1151 C CA . PRO A 1 150 ? -1.950 3.671 -14.485 1.00 92.56 150 PRO A CA 1
ATOM 1152 C C . PRO A 1 150 ? -1.340 2.883 -15.642 1.00 92.56 150 PRO A C 1
ATOM 1154 O O . PRO A 1 150 ? -1.836 1.817 -16.001 1.00 92.56 150 PRO A O 1
ATOM 1157 N N . GLU A 1 151 ? -0.208 3.365 -16.170 1.00 90.88 151 GLU A N 1
ATOM 1158 C CA . GLU A 1 151 ? 0.529 2.675 -17.225 1.00 90.88 151 GLU A CA 1
ATOM 1159 C C . GLU A 1 151 ? 0.890 1.272 -16.757 1.00 90.88 151 GLU A C 1
ATOM 1161 O O . GLU A 1 151 ? 0.504 0.325 -17.422 1.00 90.88 151 GLU A O 1
ATOM 1166 N N . LEU A 1 152 ? 1.495 1.123 -15.568 1.00 92.12 152 LEU A N 1
ATOM 1167 C CA . LEU A 1 152 ? 1.912 -0.178 -15.034 1.00 92.12 152 LEU A CA 1
ATOM 1168 C C . LEU A 1 152 ? 0.748 -1.157 -14.847 1.00 92.12 152 LEU A C 1
ATOM 1170 O O . LEU A 1 152 ? 0.963 -2.351 -14.985 1.00 92.12 152 LEU A O 1
ATOM 1174 N N . LEU A 1 153 ? -0.469 -0.695 -14.561 1.00 90.38 153 LEU A N 1
ATOM 1175 C CA . LEU A 1 153 ? -1.639 -1.571 -14.427 1.00 90.38 153 LEU A CA 1
ATOM 1176 C C . LEU A 1 153 ? -2.285 -1.946 -15.771 1.00 90.38 153 LEU A C 1
ATOM 1178 O O . LEU A 1 153 ? -2.964 -2.969 -15.863 1.00 90.38 153 LEU A O 1
ATOM 1182 N N . THR A 1 154 ? -2.014 -1.190 -16.832 1.00 87.81 154 THR A N 1
ATOM 1183 C CA . THR A 1 154 ? -2.637 -1.364 -18.154 1.00 87.81 154 THR A CA 1
ATOM 1184 C C . THR A 1 154 ? -1.660 -1.819 -19.245 1.00 87.81 154 THR A C 1
ATOM 1186 O O . THR A 1 154 ? -2.068 -2.000 -20.393 1.00 87.81 154 THR A O 1
ATOM 1189 N N . LEU A 1 155 ? -0.381 -2.050 -18.910 1.00 82.38 155 LEU A N 1
ATOM 1190 C CA . LEU A 1 155 ? 0.641 -2.459 -19.882 1.00 82.38 155 LEU A CA 1
ATOM 1191 C C . LEU A 1 155 ? 0.285 -3.764 -20.589 1.00 82.38 155 LEU A C 1
ATOM 1193 O O . LEU A 1 155 ? -0.056 -4.765 -19.949 1.00 82.38 155 LEU A O 1
ATOM 1197 N N . ARG A 1 156 ? 0.503 -3.764 -21.904 1.00 78.56 156 ARG A N 1
ATOM 1198 C CA . ARG A 1 156 ? 0.665 -4.988 -22.688 1.00 78.56 156 ARG A CA 1
ATOM 1199 C C . ARG A 1 156 ? 2.029 -5.627 -22.376 1.00 78.56 156 ARG A C 1
ATOM 1201 O O . ARG A 1 156 ? 2.943 -4.898 -21.978 1.00 78.56 156 ARG A O 1
ATOM 1208 N N . PRO A 1 157 ? 2.179 -6.948 -22.577 1.00 72.88 157 PRO A N 1
ATOM 1209 C CA . PRO A 1 157 ? 3.483 -7.602 -22.521 1.00 72.88 157 PRO A CA 1
ATOM 1210 C C . PRO A 1 157 ? 4.518 -6.891 -23.409 1.00 72.88 157 PRO A C 1
ATOM 1212 O O . PRO A 1 157 ? 4.161 -6.286 -24.421 1.00 72.88 157 PRO A O 1
ATOM 1215 N N . ASP A 1 158 ? 5.787 -6.945 -22.999 1.00 75.06 158 ASP A N 1
ATOM 1216 C CA . ASP A 1 158 ? 6.960 -6.477 -23.759 1.00 75.06 158 ASP A CA 1
ATOM 1217 C C . ASP A 1 158 ? 7.035 -4.970 -24.073 1.00 75.06 158 ASP A C 1
ATOM 1219 O O . ASP A 1 158 ? 7.875 -4.525 -24.858 1.00 75.06 158 ASP A O 1
ATOM 1223 N N . VAL A 1 159 ? 6.211 -4.143 -23.423 1.00 84.00 159 VAL A N 1
ATOM 1224 C CA . VAL A 1 159 ? 6.286 -2.682 -23.563 1.00 84.00 159 VAL A CA 1
ATOM 1225 C C . VAL A 1 159 ? 7.341 -2.091 -22.624 1.00 84.00 159 VAL A C 1
ATOM 1227 O O . VAL A 1 159 ? 7.364 -2.347 -21.419 1.00 84.00 159 VAL A O 1
ATOM 1230 N N . GLU A 1 160 ? 8.197 -1.230 -23.176 1.00 89.62 160 GLU A N 1
ATOM 1231 C CA . GLU A 1 160 ? 9.085 -0.380 -22.388 1.00 89.62 160 GLU A CA 1
ATOM 1232 C C . GLU A 1 160 ? 8.339 0.845 -21.847 1.00 89.62 160 GLU A C 1
ATOM 1234 O O . GLU A 1 160 ? 7.750 1.613 -22.607 1.00 89.62 160 GLU A O 1
ATOM 1239 N N . VAL A 1 161 ? 8.434 1.090 -20.541 1.00 92.06 161 VAL A N 1
ATOM 1240 C CA . VAL A 1 161 ? 7.735 2.200 -19.880 1.00 92.06 161 VAL A CA 1
ATOM 1241 C C . VAL A 1 161 ? 8.666 2.999 -18.980 1.00 92.06 161 VAL A C 1
ATOM 1243 O O . VAL A 1 161 ? 9.647 2.487 -18.426 1.00 92.06 161 VAL A O 1
ATOM 1246 N N . ARG A 1 162 ? 8.356 4.283 -18.795 1.00 92.19 162 ARG A N 1
ATOM 1247 C CA . ARG A 1 162 ? 9.021 5.111 -17.791 1.00 92.19 162 ARG A CA 1
ATOM 1248 C C . ARG A 1 162 ? 8.454 4.785 -16.409 1.00 92.19 162 ARG A C 1
ATOM 1250 O O . ARG A 1 162 ? 7.344 5.174 -16.080 1.00 92.19 162 ARG A O 1
ATOM 1257 N N . VAL A 1 163 ? 9.264 4.173 -15.549 1.00 94.12 163 VAL A N 1
ATOM 1258 C CA . VAL A 1 163 ? 8.837 3.849 -14.181 1.00 94.12 163 VAL A CA 1
ATOM 1259 C C . VAL A 1 163 ? 9.139 5.023 -13.230 1.00 94.12 163 VAL A C 1
ATOM 1261 O O . VAL A 1 163 ? 10.291 5.496 -13.196 1.00 94.12 163 VAL A O 1
ATOM 1264 N N . PRO A 1 164 ? 8.154 5.494 -12.435 1.00 94.88 164 PRO A N 1
ATOM 1265 C CA . PRO A 1 164 ? 8.344 6.531 -11.419 1.00 94.88 164 PRO A CA 1
ATOM 1266 C C . PRO A 1 164 ? 9.513 6.261 -10.461 1.00 94.88 164 PRO A C 1
ATOM 1268 O O . PRO A 1 164 ? 9.928 5.118 -10.250 1.00 94.88 164 PRO A O 1
ATOM 1271 N N . GLU A 1 165 ? 10.101 7.323 -9.907 1.00 95.31 165 GLU A N 1
ATOM 1272 C CA . GLU A 1 165 ? 11.304 7.208 -9.074 1.00 95.31 165 GLU A CA 1
ATOM 1273 C C . GLU A 1 165 ? 11.063 6.390 -7.809 1.00 95.31 165 GLU A C 1
ATOM 1275 O O . GLU A 1 165 ? 11.875 5.524 -7.492 1.00 95.31 165 GLU A O 1
ATOM 1280 N N . GLU A 1 166 ? 9.953 6.628 -7.125 1.00 95.19 166 GLU A N 1
ATOM 1281 C CA . GLU A 1 166 ? 9.589 5.944 -5.893 1.00 95.19 166 GLU A CA 1
ATOM 1282 C C . GLU A 1 166 ? 9.338 4.445 -6.092 1.00 95.19 166 GLU A C 1
ATOM 1284 O O . GLU A 1 166 ? 9.788 3.635 -5.286 1.00 95.19 166 GLU A O 1
ATOM 1289 N N . ILE A 1 167 ? 8.725 4.062 -7.215 1.00 95.69 167 ILE A N 1
ATOM 1290 C CA . ILE A 1 167 ? 8.467 2.661 -7.569 1.00 95.69 167 ILE A CA 1
ATOM 1291 C C . ILE A 1 167 ? 9.795 1.956 -7.865 1.00 95.69 167 ILE A C 1
ATOM 1293 O O . ILE A 1 167 ? 10.083 0.890 -7.316 1.00 95.69 167 ILE A O 1
ATOM 1297 N N . ARG A 1 168 ? 10.672 2.590 -8.661 1.00 94.31 168 ARG A N 1
ATOM 1298 C CA . ARG A 1 168 ? 12.033 2.074 -8.905 1.00 94.31 168 ARG A CA 1
ATOM 1299 C C . ARG A 1 168 ? 12.857 2.006 -7.620 1.00 94.31 168 ARG A C 1
ATOM 1301 O O . ARG A 1 168 ? 13.686 1.106 -7.478 1.00 94.31 168 ARG A O 1
ATOM 1308 N N . PHE A 1 169 ? 12.679 2.969 -6.718 1.00 93.75 169 PHE A N 1
ATOM 1309 C CA . PHE A 1 169 ? 13.354 2.999 -5.428 1.00 93.75 169 PHE A CA 1
ATOM 1310 C C . PHE A 1 169 ? 12.945 1.797 -4.579 1.00 93.75 169 PHE A C 1
ATOM 1312 O O . PHE A 1 169 ? 13.838 1.107 -4.091 1.00 93.75 169 PHE A O 1
ATOM 1319 N N . ILE A 1 170 ? 11.648 1.502 -4.467 1.00 92.38 170 ILE A N 1
ATOM 1320 C CA . ILE A 1 170 ? 11.155 0.345 -3.708 1.00 92.38 170 ILE A CA 1
ATOM 1321 C C . ILE A 1 170 ? 11.673 -0.959 -4.318 1.00 92.38 170 ILE A C 1
ATOM 1323 O O . ILE A 1 170 ? 12.319 -1.736 -3.617 1.00 92.38 170 ILE A O 1
ATOM 1327 N N . HIS A 1 171 ? 11.518 -1.152 -5.631 1.00 92.19 171 HIS A N 1
ATOM 1328 C CA . HIS A 1 171 ? 12.026 -2.348 -6.314 1.00 92.19 171 HIS A CA 1
ATOM 1329 C C . HIS A 1 171 ? 13.515 -2.603 -6.015 1.00 92.19 171 HIS A C 1
ATOM 1331 O O . HIS A 1 171 ? 13.925 -3.706 -5.662 1.00 92.19 171 HIS A O 1
ATOM 1337 N N . ARG A 1 172 ? 14.346 -1.553 -6.080 1.00 88.69 172 ARG A N 1
ATOM 1338 C CA . ARG A 1 172 ? 15.788 -1.663 -5.818 1.00 88.69 172 ARG A CA 1
ATOM 1339 C C . ARG A 1 172 ? 16.126 -1.880 -4.338 1.00 88.69 172 ARG A C 1
ATOM 1341 O O . ARG A 1 172 ? 17.096 -2.571 -4.045 1.00 88.69 172 ARG A O 1
ATOM 1348 N N . THR A 1 173 ? 15.402 -1.239 -3.424 1.00 84.94 173 THR A N 1
ATOM 1349 C CA . THR A 1 173 ? 15.729 -1.221 -1.985 1.00 84.94 173 THR A CA 1
ATOM 1350 C C . THR A 1 173 ? 15.205 -2.456 -1.256 1.00 84.94 173 THR A C 1
ATOM 1352 O O . THR A 1 173 ? 15.845 -2.949 -0.323 1.00 84.94 173 THR A O 1
ATOM 1355 N N . HIS A 1 174 ? 14.040 -2.959 -1.658 1.00 82.50 174 HIS A N 1
ATOM 1356 C CA . HIS A 1 174 ? 13.431 -4.144 -1.055 1.00 82.50 174 HIS A CA 1
ATOM 1357 C C . HIS A 1 174 ? 13.837 -5.415 -1.788 1.00 82.50 174 HIS A C 1
ATOM 1359 O O . HIS A 1 174 ? 13.743 -6.483 -1.197 1.00 82.50 174 HIS A O 1
ATOM 1365 N N . THR A 1 175 ? 14.363 -5.304 -3.018 1.00 77.75 175 THR A N 1
ATOM 1366 C CA . THR A 1 175 ? 14.759 -6.446 -3.864 1.00 77.75 175 THR A CA 1
ATOM 1367 C C . THR A 1 175 ? 13.641 -7.485 -3.982 1.00 77.75 175 THR A C 1
ATOM 1369 O O . THR A 1 175 ? 13.879 -8.687 -4.006 1.00 77.75 175 THR A O 1
ATOM 1372 N N . THR A 1 176 ? 12.410 -6.987 -4.018 1.00 84.62 176 THR A N 1
ATOM 1373 C CA . THR A 1 176 ? 11.178 -7.727 -4.264 1.00 84.62 176 THR A CA 1
ATOM 1374 C C . THR A 1 176 ? 10.438 -7.037 -5.398 1.00 84.62 176 THR A C 1
ATOM 1376 O O . THR A 1 176 ? 10.648 -5.844 -5.652 1.00 84.62 176 THR A O 1
ATOM 1379 N N . ASP A 1 177 ? 9.526 -7.766 -6.026 1.00 93.00 177 ASP A N 1
ATOM 1380 C CA . ASP A 1 177 ? 8.589 -7.178 -6.974 1.00 93.00 177 ASP A CA 1
ATOM 1381 C C . ASP A 1 177 ? 7.699 -6.140 -6.278 1.00 93.00 177 ASP A C 1
ATOM 1383 O O . ASP A 1 177 ? 7.485 -6.179 -5.057 1.00 93.00 177 ASP A O 1
ATOM 1387 N N . VAL A 1 178 ? 7.220 -5.170 -7.054 1.00 95.38 178 VAL A N 1
ATOM 1388 C CA . VAL A 1 178 ? 6.382 -4.085 -6.536 1.00 95.38 178 VAL A CA 1
ATOM 1389 C C . VAL A 1 178 ? 4.916 -4.459 -6.670 1.00 95.38 178 VAL A C 1
ATOM 1391 O O . VAL A 1 178 ? 4.463 -4.810 -7.756 1.00 95.38 178 VAL A O 1
ATOM 1394 N N . ALA A 1 179 ? 4.169 -4.333 -5.576 1.00 97.06 179 ALA A N 1
ATOM 1395 C CA . ALA A 1 179 ? 2.741 -4.592 -5.570 1.00 97.06 179 ALA A CA 1
ATOM 1396 C C . ALA A 1 179 ? 1.967 -3.463 -6.269 1.00 97.06 179 ALA A C 1
ATOM 1398 O O . ALA A 1 179 ? 2.096 -2.284 -5.915 1.00 97.06 179 ALA A O 1
ATOM 1399 N N . LEU A 1 180 ? 1.139 -3.840 -7.239 1.00 97.12 180 LEU A N 1
ATOM 1400 C CA . LEU A 1 180 ? 0.180 -2.972 -7.914 1.00 97.12 180 LEU A CA 1
ATOM 1401 C C . LEU A 1 180 ? -1.226 -3.505 -7.635 1.00 97.12 180 LEU A C 1
ATOM 1403 O O . LEU A 1 180 ? -1.521 -4.657 -7.947 1.00 97.12 180 LEU A O 1
ATOM 1407 N N . LEU A 1 181 ? -2.085 -2.678 -7.049 1.00 97.69 181 LEU A N 1
ATOM 1408 C CA . LEU A 1 181 ? -3.451 -3.054 -6.702 1.00 97.69 181 LEU A CA 1
ATOM 1409 C C . LEU A 1 181 ? -4.430 -2.436 -7.701 1.00 97.69 181 LEU A C 1
ATOM 1411 O O . LEU A 1 181 ? -4.604 -1.214 -7.731 1.00 97.69 181 LEU A O 1
ATOM 1415 N N . ASP A 1 182 ? -5.096 -3.288 -8.477 1.00 96.06 182 ASP A N 1
ATOM 1416 C CA . ASP A 1 182 ? -6.280 -2.902 -9.235 1.00 96.06 182 ASP A CA 1
ATOM 1417 C C . ASP A 1 182 ? -7.505 -3.015 -8.327 1.00 96.06 182 ASP A C 1
ATOM 1419 O O . ASP A 1 182 ? -8.084 -4.084 -8.127 1.00 96.06 182 ASP A O 1
ATOM 1423 N N . VAL A 1 183 ? -7.880 -1.878 -7.746 1.00 94.69 183 VAL A N 1
ATOM 1424 C CA . VAL A 1 183 ? -8.998 -1.789 -6.804 1.00 94.69 183 VAL A CA 1
ATOM 1425 C C . VAL A 1 183 ? -10.330 -2.112 -7.481 1.00 94.69 183 VAL A C 1
ATOM 1427 O O . VAL A 1 183 ? -11.207 -2.670 -6.834 1.00 94.69 183 VAL A O 1
ATOM 1430 N N . SER A 1 184 ? -10.490 -1.781 -8.767 1.00 92.19 184 SER A N 1
ATOM 1431 C CA . SER A 1 184 ? -11.763 -1.976 -9.477 1.00 92.19 184 SER A CA 1
ATOM 1432 C C . SER A 1 184 ? -11.948 -3.430 -9.895 1.00 92.19 184 SER A C 1
ATOM 1434 O O . SER A 1 184 ? -13.052 -3.958 -9.798 1.00 92.19 184 SER A O 1
ATOM 1436 N N . ALA A 1 185 ? -10.867 -4.082 -10.328 1.00 93.69 185 ALA A N 1
ATOM 1437 C CA . ALA A 1 185 ? -10.882 -5.497 -10.685 1.00 93.69 185 ALA A CA 1
ATOM 1438 C C . ALA A 1 185 ? -10.740 -6.433 -9.472 1.00 93.69 185 ALA A C 1
ATOM 1440 O O . ALA A 1 185 ? -10.913 -7.636 -9.626 1.00 93.69 185 ALA A O 1
ATOM 1441 N N . HIS A 1 186 ? -10.417 -5.901 -8.286 1.00 95.06 186 HIS A N 1
ATOM 1442 C CA . HIS A 1 186 ? -10.061 -6.681 -7.095 1.00 95.06 186 HIS A CA 1
ATOM 1443 C C . HIS A 1 186 ? -8.862 -7.620 -7.342 1.00 95.06 186 HIS A C 1
ATOM 1445 O O . HIS A 1 186 ? -8.792 -8.721 -6.800 1.00 95.06 186 HIS A O 1
ATOM 1451 N N . VAL A 1 187 ? -7.901 -7.180 -8.162 1.00 94.94 187 VAL A N 1
ATOM 1452 C CA . VAL A 1 187 ? -6.722 -7.975 -8.541 1.00 94.94 187 VAL A CA 1
ATOM 1453 C C . VAL A 1 187 ? -5.451 -7.329 -8.007 1.00 94.94 187 VAL A C 1
ATOM 1455 O O . VAL A 1 187 ? -5.245 -6.118 -8.118 1.00 94.94 187 VAL A O 1
ATOM 1458 N N . LEU A 1 188 ? -4.564 -8.162 -7.471 1.00 97.12 188 LEU A N 1
ATOM 1459 C CA . LEU A 1 188 ? -3.219 -7.776 -7.081 1.00 97.12 188 LEU A CA 1
ATOM 1460 C C . LEU A 1 188 ? -2.204 -8.306 -8.099 1.00 97.12 188 LEU A C 1
ATOM 1462 O O . LEU A 1 188 ? -2.234 -9.474 -8.480 1.00 97.12 188 LEU A O 1
ATOM 1466 N N . TRP A 1 189 ? -1.275 -7.445 -8.499 1.00 96.12 189 TRP A N 1
ATOM 1467 C CA . TRP A 1 189 ? -0.168 -7.781 -9.387 1.00 96.12 189 TRP A CA 1
ATOM 1468 C C . TRP A 1 189 ? 1.167 -7.552 -8.688 1.00 96.12 189 TRP A C 1
ATOM 1470 O O . TRP A 1 189 ? 1.326 -6.596 -7.925 1.00 96.12 189 TRP A O 1
ATOM 1480 N N . LEU A 1 190 ? 2.153 -8.380 -9.014 1.00 95.38 190 LEU A N 1
ATOM 1481 C CA . LEU A 1 190 ? 3.556 -8.146 -8.701 1.00 95.38 190 LEU A CA 1
ATOM 1482 C C . LEU A 1 190 ? 4.286 -7.744 -9.980 1.00 95.38 190 LEU A C 1
ATOM 1484 O O . LEU A 1 190 ? 4.294 -8.483 -10.961 1.00 95.38 190 LEU A O 1
ATOM 1488 N N . ALA A 1 191 ? 4.866 -6.545 -9.975 1.00 94.31 191 ALA A N 1
ATOM 1489 C CA . ALA A 1 191 ? 5.605 -5.997 -11.101 1.00 94.31 191 ALA A CA 1
ATOM 1490 C C . ALA A 1 191 ? 7.115 -6.129 -10.890 1.00 94.31 191 ALA A C 1
ATOM 1492 O O . ALA A 1 191 ? 7.682 -5.552 -9.951 1.00 94.31 191 ALA A O 1
ATOM 1493 N N . HIS A 1 192 ? 7.752 -6.835 -11.817 1.00 93.44 192 HIS A N 1
ATOM 1494 C CA . HIS A 1 192 ? 9.195 -6.947 -11.935 1.00 93.44 192 HIS A CA 1
ATOM 1495 C C . HIS A 1 192 ? 9.729 -5.946 -12.967 1.00 93.44 192 HIS A C 1
ATOM 1497 O O . HIS A 1 192 ? 9.127 -5.755 -14.027 1.00 93.44 192 HIS A O 1
ATOM 1503 N N . PHE A 1 193 ? 10.874 -5.310 -12.686 1.00 92.88 193 PHE A N 1
ATOM 1504 C CA . PHE A 1 193 ? 11.459 -4.304 -13.580 1.00 92.88 193 PHE A CA 1
ATOM 1505 C C . PHE A 1 193 ? 12.869 -4.669 -14.039 1.00 92.88 193 PHE A C 1
ATOM 1507 O O . PHE A 1 193 ? 13.824 -4.625 -13.254 1.00 92.88 193 PHE A O 1
ATOM 1514 N N . ALA A 1 194 ? 13.039 -4.849 -15.348 1.00 91.12 194 ALA A N 1
ATOM 1515 C CA . ALA A 1 194 ? 14.343 -5.039 -15.972 1.00 91.12 194 ALA A CA 1
ATOM 1516 C C . ALA A 1 194 ? 14.792 -3.785 -16.745 1.00 91.12 194 ALA A C 1
ATOM 1518 O O . ALA A 1 194 ? 14.003 -2.990 -17.255 1.00 91.12 194 ALA A O 1
ATOM 1519 N N . GLY A 1 195 ? 16.101 -3.524 -16.748 1.00 89.50 195 GLY A N 1
ATOM 1520 C CA . GLY A 1 195 ? 16.661 -2.360 -17.444 1.00 89.50 195 GLY A CA 1
ATOM 1521 C C . GLY A 1 195 ? 16.853 -2.627 -18.931 1.00 89.50 195 GLY A C 1
ATOM 1522 O O . GLY A 1 195 ? 17.326 -3.700 -19.277 1.00 89.50 195 GLY A O 1
ATOM 1523 N N . THR A 1 196 ? 16.582 -1.629 -19.769 1.00 88.69 196 THR A N 1
ATOM 1524 C CA . THR A 1 196 ? 16.635 -1.751 -21.233 1.00 88.69 196 THR A CA 1
ATOM 1525 C C . THR A 1 196 ? 17.964 -1.263 -21.798 1.00 88.69 196 THR A C 1
ATOM 1527 O O . THR A 1 196 ? 18.652 -0.461 -21.163 1.00 88.69 196 THR A O 1
ATOM 1530 N N . TRP A 1 197 ? 18.351 -1.746 -22.976 1.00 90.31 197 TRP A N 1
ATOM 1531 C CA . TRP A 1 197 ? 19.547 -1.297 -23.689 1.00 90.31 197 TRP A CA 1
ATOM 1532 C C . TRP A 1 197 ? 19.142 -0.537 -24.951 1.00 90.31 197 TRP A C 1
ATOM 1534 O O . TRP A 1 197 ? 18.169 -0.893 -25.609 1.00 90.31 197 TRP A O 1
ATOM 1544 N N . ARG A 1 198 ? 19.859 0.543 -25.260 1.00 88.44 198 ARG A N 1
ATOM 1545 C CA . ARG A 1 198 ? 19.707 1.289 -26.509 1.00 88.44 198 ARG A CA 1
ATOM 1546 C C . ARG A 1 198 ? 21.041 1.292 -27.214 1.00 88.44 198 ARG A C 1
ATOM 1548 O O . ARG A 1 198 ? 22.024 1.746 -26.623 1.00 88.44 198 ARG A O 1
ATOM 1555 N N . ASP A 1 199 ? 21.050 0.813 -28.445 1.00 90.25 199 ASP A N 1
ATOM 1556 C CA . ASP A 1 199 ? 22.243 0.855 -29.270 1.00 90.25 199 ASP A CA 1
ATOM 1557 C C . ASP A 1 199 ? 22.627 2.295 -29.603 1.00 90.25 199 ASP A C 1
ATOM 1559 O O . ASP A 1 199 ? 21.823 3.230 -29.528 1.00 90.25 199 ASP A O 1
ATOM 1563 N N . GLY A 1 200 ? 23.915 2.464 -29.870 1.00 87.81 200 GLY A N 1
ATOM 1564 C CA . GLY A 1 200 ? 24.443 3.708 -30.390 1.00 87.81 200 GLY A CA 1
ATOM 1565 C C . GLY A 1 200 ? 24.146 3.814 -31.877 1.00 87.81 200 GLY A C 1
ATOM 1566 O O . GLY A 1 200 ? 24.141 2.806 -32.575 1.00 87.81 200 GLY A O 1
ATOM 1567 N N . ASN A 1 201 ? 23.949 5.035 -32.358 1.00 90.75 201 ASN A N 1
ATOM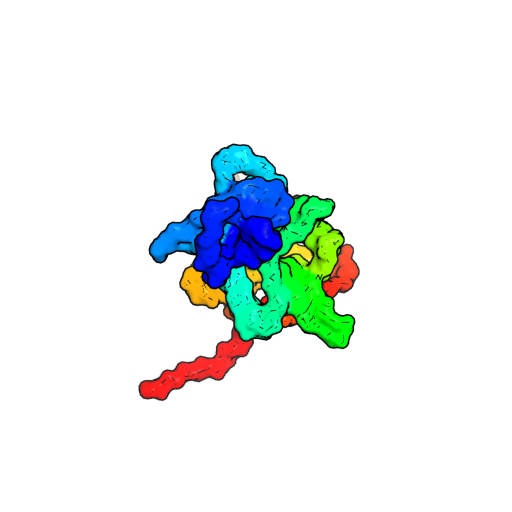 1568 C CA . ASN A 1 201 ? 23.827 5.324 -33.785 1.00 90.75 201 ASN A CA 1
ATOM 1569 C C . ASN A 1 201 ? 24.990 6.199 -34.257 1.00 90.75 201 ASN A C 1
ATOM 1571 O O . ASN A 1 201 ? 25.550 6.953 -33.451 1.00 90.75 201 ASN A O 1
ATOM 1575 N N . SER A 1 202 ? 25.290 6.143 -35.556 1.00 91.38 202 SER A N 1
ATOM 1576 C CA . SER A 1 202 ? 26.112 7.133 -36.253 1.00 91.38 202 SER A CA 1
ATOM 1577 C C . SER A 1 202 ? 25.292 7.951 -37.254 1.00 91.38 202 SER A C 1
ATOM 1579 O O . SER A 1 202 ? 24.231 7.524 -37.713 1.00 91.38 202 SER A O 1
ATOM 1581 N N . TRP A 1 203 ? 25.732 9.180 -37.511 1.00 92.44 203 TRP A N 1
ATOM 1582 C CA . TRP A 1 203 ? 25.125 10.121 -38.455 1.00 92.44 203 TRP A CA 1
ATOM 1583 C C . TRP A 1 203 ? 26.194 11.079 -38.988 1.00 92.44 203 TRP A C 1
ATOM 1585 O O . TRP A 1 203 ? 27.209 11.282 -38.336 1.00 92.44 203 TRP A O 1
ATOM 1595 N N . PHE A 1 204 ? 25.975 11.697 -40.146 1.00 94.00 204 PHE A N 1
ATOM 1596 C CA . PHE A 1 204 ? 26.896 12.697 -40.697 1.00 94.00 204 PHE A CA 1
ATOM 1597 C C . PHE A 1 204 ? 26.445 14.114 -40.329 1.00 94.00 204 PHE A C 1
ATOM 1599 O O . PHE A 1 204 ? 25.244 14.398 -40.305 1.00 94.00 204 PHE A O 1
ATOM 1606 N N . ASP A 1 205 ? 27.390 15.002 -40.019 1.00 92.81 205 ASP A N 1
ATOM 1607 C CA . ASP A 1 205 ? 27.108 16.430 -39.842 1.00 92.81 205 ASP A CA 1
ATOM 1608 C C . ASP A 1 205 ? 27.007 17.176 -41.189 1.00 92.81 205 ASP A C 1
ATOM 1610 O O . ASP A 1 205 ? 27.213 16.605 -42.260 1.00 92.81 205 ASP A O 1
ATOM 1614 N N . GLY A 1 206 ? 26.675 18.472 -41.146 1.00 88.56 206 GLY A N 1
ATOM 1615 C CA . GLY A 1 206 ? 26.538 19.305 -42.349 1.00 88.56 206 GLY A CA 1
ATOM 1616 C C . GLY A 1 206 ? 27.832 19.492 -43.155 1.00 88.56 206 GLY A C 1
ATOM 1617 O O . GLY A 1 206 ? 27.772 19.980 -44.280 1.00 88.56 206 GLY A O 1
ATOM 1618 N N . SER A 1 207 ? 28.977 19.086 -42.602 1.00 93.06 207 SER A N 1
ATOM 1619 C CA . SER A 1 207 ? 30.288 19.096 -43.257 1.00 93.06 207 SER A CA 1
ATOM 1620 C C . SER A 1 207 ? 30.692 17.710 -43.778 1.00 93.06 207 SER A C 1
ATOM 1622 O O . SER A 1 207 ? 31.793 17.559 -44.303 1.00 93.06 207 SER A O 1
ATOM 1624 N N . GLY A 1 208 ? 29.828 16.697 -43.637 1.00 89.00 208 GLY A N 1
ATOM 1625 C CA . GLY A 1 208 ? 30.099 15.324 -44.060 1.00 89.00 208 GLY A CA 1
ATOM 1626 C C . GLY A 1 208 ? 31.008 14.537 -43.112 1.00 89.00 208 GLY A C 1
ATOM 1627 O O . GLY A 1 208 ? 31.476 13.466 -43.497 1.00 89.00 208 GLY A O 1
ATOM 1628 N N . ASN A 1 209 ? 31.260 15.016 -41.886 1.00 91.00 209 ASN A N 1
ATOM 1629 C CA . ASN A 1 209 ? 32.007 14.238 -40.895 1.00 91.00 209 ASN A CA 1
ATOM 1630 C C . ASN A 1 209 ? 31.069 13.279 -40.155 1.00 91.00 209 ASN A C 1
ATOM 1632 O O . ASN A 1 209 ? 29.983 13.673 -39.722 1.00 91.00 209 ASN A O 1
ATOM 1636 N N . GLU A 1 210 ? 31.501 12.030 -39.973 1.00 92.69 210 GLU A N 1
ATOM 1637 C CA . GLU A 1 210 ? 30.744 11.046 -39.201 1.00 92.69 210 GLU A CA 1
ATOM 1638 C C . GLU A 1 210 ? 30.808 11.356 -37.697 1.00 92.69 210 GLU A C 1
ATOM 1640 O O . GLU A 1 210 ? 31.871 11.516 -37.097 1.00 92.69 210 GLU A O 1
ATOM 1645 N N . GLN A 1 211 ? 29.634 11.405 -37.084 1.00 94.06 211 GLN A N 1
ATOM 1646 C CA . GLN A 1 211 ? 29.391 11.506 -35.655 1.00 94.06 211 GLN A CA 1
ATOM 1647 C C . GLN A 1 211 ? 28.832 10.172 -35.167 1.00 94.06 211 GLN A C 1
ATOM 1649 O O . GLN A 1 211 ? 28.084 9.504 -35.880 1.00 94.06 211 GLN A O 1
ATOM 1654 N N . SER A 1 212 ? 29.147 9.779 -33.934 1.00 88.50 212 SER A N 1
ATOM 1655 C CA . SER A 1 212 ? 28.570 8.574 -33.337 1.00 88.50 212 SER A CA 1
ATOM 1656 C C . SER A 1 212 ? 28.203 8.767 -31.875 1.00 88.50 212 SER A C 1
ATOM 1658 O O . SER A 1 212 ? 28.769 9.580 -31.142 1.00 88.50 212 SER A O 1
ATOM 1660 N N . SER A 1 213 ? 27.228 7.981 -31.439 1.00 88.88 213 SER A N 1
ATOM 1661 C CA . SER A 1 213 ? 26.832 7.845 -30.045 1.00 88.88 213 SER A CA 1
ATOM 1662 C C . SER A 1 213 ? 27.139 6.433 -29.568 1.00 88.88 213 SER A C 1
ATOM 1664 O O . SER A 1 213 ? 27.032 5.470 -30.320 1.00 88.88 213 SER A O 1
ATOM 1666 N N . ARG A 1 214 ? 27.527 6.294 -28.298 1.00 90.75 214 ARG A N 1
ATOM 1667 C CA . ARG A 1 214 ? 27.679 4.977 -27.670 1.00 90.75 214 ARG A CA 1
ATOM 1668 C C . ARG A 1 214 ? 26.320 4.446 -27.231 1.00 90.75 214 ARG A C 1
ATOM 1670 O O . ARG A 1 214 ? 25.455 5.222 -26.815 1.00 90.75 214 ARG A O 1
ATOM 1677 N N . GLY A 1 215 ? 26.181 3.122 -27.236 1.00 90.62 215 GLY A N 1
ATOM 1678 C CA . GLY A 1 215 ? 25.039 2.462 -26.614 1.00 90.62 215 GLY A CA 1
ATOM 1679 C C . GLY A 1 215 ? 24.920 2.825 -25.132 1.00 90.62 215 GLY A C 1
ATOM 1680 O O . GLY A 1 215 ? 25.913 3.107 -24.450 1.00 90.62 215 GLY A O 1
ATOM 1681 N N . ARG A 1 216 ? 23.687 2.875 -24.627 1.00 90.06 216 ARG A N 1
ATOM 1682 C CA . ARG A 1 216 ? 23.390 3.329 -23.264 1.00 90.06 216 ARG A CA 1
ATOM 1683 C C . ARG A 1 216 ? 22.257 2.537 -22.630 1.00 90.06 216 ARG A C 1
ATOM 1685 O O . ARG A 1 216 ? 21.331 2.091 -23.298 1.00 90.06 216 ARG A O 1
ATOM 1692 N N . ARG A 1 217 ? 22.262 2.489 -21.297 1.00 90.81 217 ARG A N 1
ATOM 1693 C CA . ARG A 1 217 ? 21.167 1.948 -20.482 1.00 90.81 217 ARG A CA 1
ATOM 1694 C C . ARG A 1 217 ? 20.300 3.090 -19.935 1.00 90.81 217 ARG A C 1
ATOM 1696 O O . ARG A 1 217 ? 20.762 3.807 -19.039 1.00 90.81 217 ARG A O 1
ATOM 1703 N N . PRO A 1 218 ? 19.067 3.315 -20.429 1.00 90.06 218 PRO A N 1
ATOM 1704 C CA . PRO A 1 218 ? 18.200 4.361 -19.898 1.00 90.06 218 PRO A CA 1
ATOM 1705 C C . PRO A 1 218 ? 17.965 4.207 -18.387 1.00 90.06 218 PRO A C 1
ATOM 1707 O O . PRO A 1 218 ? 17.718 3.120 -17.861 1.00 90.06 218 PRO A O 1
ATOM 1710 N N . ARG A 1 219 ? 18.019 5.319 -17.645 1.00 87.00 219 ARG A N 1
ATOM 1711 C CA . ARG A 1 219 ? 17.924 5.281 -16.172 1.00 87.00 219 ARG A CA 1
ATOM 1712 C C . ARG A 1 219 ? 16.507 5.027 -15.660 1.00 87.00 219 ARG A C 1
ATOM 1714 O O . ARG A 1 219 ? 16.368 4.475 -14.568 1.00 87.00 219 ARG A O 1
ATOM 1721 N N . THR A 1 220 ? 15.491 5.442 -16.410 1.00 88.81 220 THR A N 1
ATOM 1722 C CA . THR A 1 220 ? 14.080 5.442 -15.988 1.00 88.81 220 THR A CA 1
ATOM 1723 C C . THR A 1 220 ? 13.198 4.488 -16.786 1.00 88.81 220 THR A C 1
ATOM 1725 O O . THR A 1 220 ? 12.149 4.109 -16.280 1.00 88.81 220 THR A O 1
ATOM 1728 N N . ILE A 1 221 ? 13.614 4.101 -17.994 1.00 91.75 221 ILE A N 1
ATOM 1729 C CA . ILE A 1 221 ? 12.847 3.211 -18.870 1.00 91.75 221 ILE A CA 1
ATOM 1730 C C . ILE A 1 221 ? 13.146 1.757 -18.505 1.00 91.75 221 ILE A C 1
ATOM 1732 O O . ILE A 1 221 ? 14.312 1.400 -18.299 1.00 91.75 221 ILE A O 1
ATOM 1736 N N . ARG A 1 222 ? 12.103 0.945 -18.360 1.00 93.19 222 ARG A N 1
ATOM 1737 C CA . ARG A 1 222 ? 12.182 -0.463 -17.965 1.00 93.19 222 ARG A CA 1
ATOM 1738 C C . ARG A 1 222 ? 11.262 -1.305 -18.834 1.00 93.19 222 ARG A C 1
ATOM 1740 O O . ARG A 1 222 ? 10.212 -0.815 -19.240 1.00 93.19 222 ARG A O 1
ATOM 1747 N N . THR A 1 223 ? 11.643 -2.555 -19.057 1.00 91.75 223 THR A N 1
ATOM 1748 C CA . THR A 1 223 ? 10.675 -3.611 -19.361 1.00 91.75 223 THR A CA 1
ATOM 1749 C C . THR A 1 223 ? 9.988 -4.009 -18.062 1.00 91.75 223 THR A C 1
ATOM 1751 O O . THR A 1 223 ? 10.603 -3.973 -16.987 1.00 91.75 223 THR A O 1
ATOM 1754 N N . VAL A 1 224 ? 8.702 -4.330 -18.159 1.00 91.81 224 VAL A N 1
ATOM 1755 C CA . VAL A 1 224 ? 7.872 -4.688 -17.009 1.00 91.81 224 VAL A CA 1
ATOM 1756 C C . VAL A 1 224 ? 7.250 -6.042 -17.265 1.00 91.81 224 VAL A C 1
ATOM 1758 O O . VAL A 1 224 ? 6.532 -6.217 -18.245 1.00 91.81 224 VAL A O 1
ATOM 1761 N N . GLU A 1 225 ? 7.494 -6.969 -16.354 1.00 91.38 225 GLU A N 1
ATOM 1762 C CA . GLU A 1 225 ? 6.764 -8.227 -16.285 1.00 91.38 225 GLU A CA 1
ATOM 1763 C C . GLU A 1 225 ? 5.811 -8.152 -15.096 1.00 91.38 225 GLU A C 1
ATOM 1765 O O . GLU A 1 225 ? 6.187 -7.668 -14.025 1.00 91.38 225 GLU A O 1
ATOM 1770 N N . ARG A 1 226 ? 4.560 -8.571 -15.292 1.00 91.12 226 ARG A N 1
ATOM 1771 C CA . ARG A 1 226 ? 3.547 -8.574 -14.237 1.00 91.12 226 ARG A CA 1
ATOM 1772 C C . ARG A 1 226 ? 2.998 -9.968 -14.068 1.00 91.12 226 ARG A C 1
ATOM 1774 O O . ARG A 1 226 ? 2.513 -10.553 -15.032 1.00 91.12 226 ARG A O 1
ATOM 1781 N N . THR A 1 227 ? 3.013 -10.447 -12.837 1.00 92.56 227 THR A N 1
ATOM 1782 C CA . THR A 1 227 ? 2.402 -11.718 -12.466 1.00 92.56 227 THR A CA 1
ATOM 1783 C C . THR A 1 227 ? 1.235 -11.459 -11.519 1.00 92.56 227 THR A C 1
ATOM 1785 O O . THR A 1 227 ? 1.332 -10.573 -10.659 1.00 92.56 227 THR A O 1
ATOM 1788 N N . PRO A 1 228 ? 0.102 -12.167 -11.673 1.00 94.75 228 PRO A N 1
ATOM 1789 C CA . PRO A 1 228 ? -0.950 -12.137 -10.671 1.00 94.75 228 PRO A CA 1
ATOM 1790 C C . PRO A 1 228 ? -0.399 -12.583 -9.313 1.00 94.75 228 PRO A C 1
ATOM 1792 O O . PRO A 1 228 ? 0.518 -13.405 -9.227 1.00 94.75 228 PRO A O 1
ATOM 1795 N N . ALA A 1 229 ? -0.948 -12.030 -8.239 1.00 96.06 229 ALA A N 1
ATOM 1796 C CA . ALA A 1 229 ? -0.584 -12.386 -6.881 1.00 96.06 229 ALA A CA 1
ATOM 1797 C C . ALA A 1 229 ? -1.821 -12.550 -6.009 1.00 96.06 229 ALA A C 1
ATOM 1799 O O . ALA A 1 229 ? -2.836 -11.878 -6.181 1.00 96.06 229 ALA A O 1
ATOM 1800 N N . THR A 1 230 ? -1.702 -13.428 -5.025 1.00 96.31 230 THR A N 1
ATOM 1801 C CA . THR A 1 230 ? -2.683 -13.549 -3.953 1.00 96.31 230 THR A CA 1
ATOM 1802 C C . THR A 1 230 ? -2.412 -12.494 -2.879 1.00 96.31 230 THR A C 1
ATOM 1804 O O . THR A 1 230 ? -1.281 -12.030 -2.699 1.00 96.31 230 THR A O 1
ATOM 1807 N N . PHE A 1 231 ? -3.429 -12.176 -2.081 1.00 96.38 231 PHE A N 1
ATOM 1808 C CA . PHE A 1 231 ? -3.275 -11.326 -0.897 1.00 96.38 231 PHE A CA 1
ATOM 1809 C C . PHE A 1 231 ? -2.519 -12.019 0.255 1.00 96.38 231 PHE A C 1
ATOM 1811 O O . PHE A 1 231 ? -2.247 -11.397 1.279 1.00 96.38 231 PHE A O 1
ATOM 1818 N N . GLY A 1 232 ? -2.142 -13.294 0.108 1.00 95.44 232 GLY A N 1
ATOM 1819 C CA . GLY A 1 232 ? -1.345 -14.017 1.096 1.00 95.44 232 GLY A CA 1
ATOM 1820 C C . GLY A 1 232 ? 0.058 -13.434 1.229 1.00 95.44 232 GLY A C 1
ATOM 1821 O O . GLY A 1 232 ? 0.732 -13.166 0.234 1.00 95.44 232 GLY A O 1
ATOM 1822 N N . LEU A 1 233 ? 0.531 -13.277 2.463 1.00 94.50 233 LEU A N 1
ATOM 1823 C CA . LEU A 1 233 ? 1.880 -12.800 2.751 1.00 94.50 233 LEU A CA 1
ATOM 1824 C C . LEU A 1 233 ? 2.831 -13.974 2.986 1.00 94.50 233 LEU A C 1
ATOM 1826 O O . LEU A 1 233 ? 2.546 -14.868 3.786 1.00 94.50 233 LEU A O 1
ATOM 1830 N N . ARG A 1 234 ? 4.001 -13.924 2.348 1.00 90.50 234 ARG A N 1
ATOM 1831 C CA . ARG A 1 234 ? 5.096 -14.877 2.558 1.00 90.50 234 ARG A CA 1
ATOM 1832 C C . ARG A 1 234 ? 6.358 -14.178 3.075 1.00 90.50 234 ARG A C 1
ATOM 1834 O O . ARG A 1 234 ? 6.639 -13.042 2.682 1.00 90.50 234 ARG A O 1
ATOM 1841 N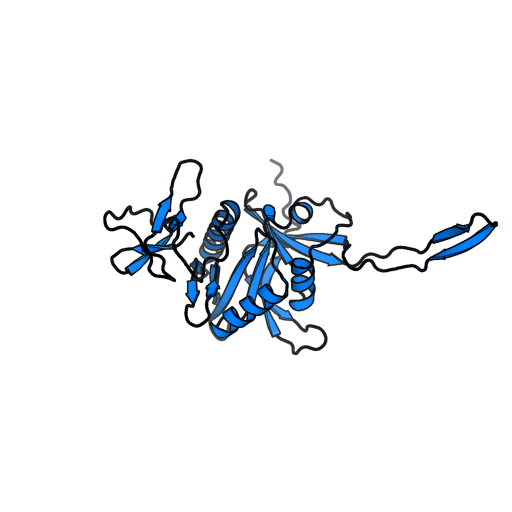 N . PRO A 1 235 ? 7.141 -14.845 3.939 1.00 89.06 235 PRO A N 1
ATOM 1842 C CA . PRO A 1 235 ? 8.432 -14.339 4.381 1.00 89.06 235 PRO A CA 1
ATOM 1843 C C . PRO A 1 235 ? 9.486 -14.515 3.283 1.00 89.06 235 PRO A C 1
ATOM 1845 O O . PRO A 1 235 ? 9.593 -15.585 2.683 1.00 89.06 235 PRO A O 1
ATOM 1848 N N . VAL A 1 236 ? 10.312 -13.494 3.059 1.00 88.19 236 VAL A N 1
ATOM 1849 C CA . VAL A 1 236 ? 11.469 -13.562 2.159 1.00 88.19 236 VAL A CA 1
ATOM 1850 C C . VAL A 1 236 ? 12.688 -12.972 2.854 1.00 88.19 236 VAL A C 1
ATOM 1852 O O . VAL A 1 236 ? 12.623 -11.919 3.485 1.00 88.19 236 VAL A O 1
ATOM 1855 N N . TRP A 1 237 ? 13.818 -13.663 2.735 1.00 87.88 237 TRP A N 1
ATOM 1856 C CA . TRP A 1 237 ? 15.115 -13.116 3.107 1.00 87.88 237 TRP A CA 1
ATOM 1857 C C . TRP A 1 237 ? 15.720 -12.434 1.897 1.00 87.88 237 TRP A C 1
ATOM 1859 O O . TRP A 1 237 ? 15.939 -13.063 0.863 1.00 87.88 237 TRP A O 1
ATOM 1869 N N . VAL A 1 238 ? 15.975 -11.140 2.035 1.00 85.88 238 VAL A N 1
ATOM 1870 C CA . VAL A 1 238 ? 16.560 -10.328 0.977 1.00 85.88 238 VAL A CA 1
ATOM 1871 C C . VAL A 1 238 ? 17.944 -9.857 1.377 1.00 85.88 238 VAL A C 1
ATOM 1873 O O . VAL A 1 238 ? 18.172 -9.515 2.537 1.00 85.88 238 VAL A O 1
ATOM 1876 N N . SER A 1 239 ? 18.847 -9.791 0.403 1.00 84.56 239 SER A N 1
ATOM 1877 C CA . SER A 1 239 ? 20.234 -9.350 0.583 1.00 84.56 239 SER A CA 1
ATOM 1878 C C . SER A 1 239 ? 20.520 -8.170 -0.347 1.00 84.56 239 SER A C 1
ATOM 1880 O O . SER A 1 239 ? 21.093 -8.361 -1.424 1.00 84.56 239 SER A O 1
ATOM 1882 N N . PRO A 1 240 ? 20.089 -6.944 0.009 1.00 77.06 240 PRO A N 1
ATOM 1883 C CA . PRO A 1 240 ? 20.306 -5.787 -0.844 1.00 77.06 240 PRO A CA 1
ATOM 1884 C C . PRO A 1 240 ? 21.808 -5.500 -1.001 1.00 77.06 240 PRO A C 1
ATOM 1886 O O . PRO A 1 240 ? 22.574 -5.679 -0.050 1.00 77.06 240 P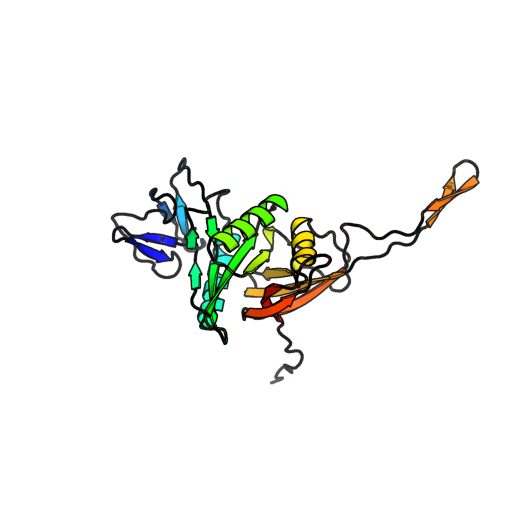RO A O 1
ATOM 1889 N N . PRO A 1 241 ? 22.262 -4.994 -2.162 1.00 75.56 241 PRO A N 1
ATOM 1890 C CA . PRO A 1 241 ? 23.667 -4.656 -2.360 1.00 75.56 241 PRO A CA 1
ATOM 1891 C C . PRO A 1 241 ? 24.171 -3.688 -1.286 1.00 75.56 241 PRO A C 1
ATOM 1893 O O . PRO A 1 241 ? 23.565 -2.639 -1.055 1.00 75.56 241 PRO A O 1
ATOM 1896 N N . LYS A 1 242 ? 25.318 -4.012 -0.676 1.00 79.06 242 LYS A N 1
ATOM 1897 C CA . LYS A 1 242 ? 25.959 -3.212 0.386 1.00 79.06 242 LYS A CA 1
ATOM 1898 C C . LYS A 1 242 ? 25.112 -3.058 1.663 1.00 79.06 242 LYS A C 1
ATOM 1900 O O . LYS A 1 242 ? 25.314 -2.102 2.408 1.00 79.06 242 LYS A O 1
ATOM 1905 N N . GLN A 1 243 ? 24.168 -3.965 1.917 1.00 78.00 243 GLN A N 1
ATOM 1906 C CA . GLN A 1 243 ? 23.380 -4.012 3.151 1.00 78.00 243 GLN A CA 1
ATOM 1907 C C . GLN A 1 243 ? 23.354 -5.436 3.710 1.00 78.00 243 GLN A C 1
ATOM 1909 O O . GLN A 1 243 ? 23.490 -6.406 2.966 1.00 78.00 243 GLN A O 1
ATOM 1914 N N . SER A 1 244 ? 23.174 -5.560 5.024 1.00 81.81 244 SER A N 1
ATOM 1915 C CA . SER A 1 244 ? 23.001 -6.867 5.658 1.00 81.81 244 SER A CA 1
ATOM 1916 C C . SER A 1 244 ? 21.695 -7.525 5.200 1.00 81.81 244 SER A C 1
ATOM 1918 O O . SER A 1 244 ? 20.705 -6.812 4.989 1.00 81.81 244 SER A O 1
ATOM 1920 N N . PRO A 1 245 ? 21.659 -8.867 5.092 1.00 85.75 245 PRO A N 1
ATOM 1921 C CA . PRO A 1 245 ? 20.425 -9.588 4.834 1.00 85.75 245 PRO A CA 1
ATOM 1922 C C . PRO A 1 245 ? 19.345 -9.213 5.848 1.00 85.75 245 PRO A C 1
ATOM 1924 O O . PRO A 1 245 ? 19.619 -9.070 7.043 1.00 85.75 245 PRO A O 1
ATOM 1927 N N . ARG A 1 246 ? 18.111 -9.055 5.375 1.00 87.19 246 ARG A N 1
ATOM 1928 C CA . ARG A 1 246 ? 16.961 -8.746 6.225 1.00 87.19 246 ARG A CA 1
ATOM 1929 C C . ARG A 1 246 ? 15.747 -9.563 5.826 1.00 87.19 246 ARG A C 1
ATOM 1931 O O . ARG A 1 246 ? 15.558 -9.898 4.659 1.00 87.19 246 ARG A O 1
ATOM 1938 N N . TRP A 1 247 ? 14.912 -9.837 6.815 1.00 88.44 247 TRP A N 1
ATOM 1939 C CA . TRP A 1 247 ? 13.592 -10.399 6.599 1.00 88.44 247 TRP A CA 1
ATOM 1940 C C . TRP A 1 247 ? 12.649 -9.317 6.066 1.00 88.44 247 TRP A C 1
ATOM 1942 O O . TRP A 1 247 ? 12.630 -8.196 6.583 1.00 88.44 247 TRP A O 1
ATOM 1952 N N . VAL A 1 248 ? 11.861 -9.651 5.049 1.00 89.31 248 VAL A N 1
ATOM 1953 C CA . VAL A 1 248 ? 10.755 -8.830 4.550 1.00 89.31 248 VAL A CA 1
ATOM 1954 C C . VAL A 1 248 ? 9.524 -9.701 4.323 1.00 89.31 248 VAL A C 1
ATOM 1956 O O . VAL A 1 248 ? 9.637 -10.889 4.015 1.00 89.31 248 VAL A O 1
ATOM 1959 N N . ALA A 1 249 ? 8.344 -9.105 4.460 1.00 91.69 249 ALA A N 1
ATOM 1960 C CA . ALA A 1 249 ? 7.128 -9.694 3.921 1.00 91.69 249 ALA A CA 1
ATOM 1961 C C . ALA A 1 249 ? 7.028 -9.353 2.429 1.00 91.69 249 ALA A C 1
ATOM 1963 O O . ALA A 1 249 ? 7.556 -8.334 1.988 1.00 91.69 249 ALA A O 1
ATOM 1964 N N . THR A 1 250 ? 6.347 -10.192 1.657 1.00 92.94 250 THR A N 1
ATOM 1965 C CA . THR A 1 250 ? 5.911 -9.905 0.284 1.00 92.94 250 THR A CA 1
ATOM 1966 C C . THR A 1 250 ? 4.606 -10.638 0.008 1.00 92.94 250 THR A C 1
ATOM 1968 O O . THR A 1 250 ? 4.299 -11.622 0.685 1.00 92.94 250 THR A O 1
ATOM 1971 N N . PHE A 1 251 ? 3.837 -10.165 -0.967 1.00 95.56 251 PHE A N 1
ATOM 1972 C CA . PHE A 1 251 ? 2.675 -10.901 -1.443 1.00 95.56 251 PHE A CA 1
ATOM 1973 C C . PHE A 1 251 ? 3.107 -12.190 -2.145 1.00 95.56 251 PHE A C 1
ATOM 1975 O O . PHE A 1 251 ? 4.231 -12.323 -2.643 1.00 95.56 251 PHE A O 1
ATOM 1982 N N . THR A 1 252 ? 2.225 -13.177 -2.139 1.00 94.00 252 THR A N 1
ATOM 1983 C CA . THR A 1 252 ? 2.508 -14.500 -2.690 1.00 94.00 252 THR A CA 1
ATOM 1984 C C . THR A 1 252 ? 2.091 -14.512 -4.155 1.00 94.00 252 THR A C 1
ATOM 1986 O O . THR A 1 252 ? 0.902 -14.317 -4.413 1.00 94.00 252 THR A O 1
ATOM 1989 N N . PRO A 1 253 ? 3.023 -14.725 -5.106 1.00 92.62 253 PRO A N 1
ATOM 1990 C CA . PRO A 1 253 ? 2.674 -14.878 -6.514 1.00 92.62 253 PRO A CA 1
ATOM 1991 C C . PRO A 1 253 ? 1.615 -15.965 -6.688 1.00 92.62 253 PRO A C 1
ATOM 1993 O O . PRO A 1 253 ? 1.691 -17.010 -6.038 1.00 92.62 253 PRO A O 1
ATOM 1996 N N . ASP A 1 254 ? 0.640 -15.717 -7.552 1.00 90.00 254 ASP A N 1
ATOM 1997 C CA . ASP A 1 254 ? -0.360 -16.709 -7.911 1.00 90.00 254 ASP A CA 1
ATOM 1998 C C . ASP A 1 254 ? 0.216 -17.563 -9.043 1.00 90.00 254 ASP A C 1
ATOM 2000 O O . ASP A 1 254 ? 0.134 -17.232 -10.224 1.00 90.00 254 ASP A O 1
ATOM 2004 N N . THR A 1 255 ? 0.899 -18.643 -8.666 1.00 75.06 255 THR A N 1
ATOM 2005 C CA . THR A 1 255 ? 1.553 -19.562 -9.608 1.00 75.06 255 THR A CA 1
ATOM 2006 C C . THR A 1 255 ? 0.570 -20.522 -10.283 1.00 75.06 255 THR A C 1
ATOM 2008 O O . THR A 1 255 ? 0.996 -21.539 -10.826 1.00 75.06 255 THR A O 1
ATOM 2011 N N . ALA A 1 256 ? -0.738 -20.244 -10.252 1.00 52.78 256 ALA A N 1
ATOM 2012 C CA . ALA A 1 256 ? -1.754 -21.045 -10.925 1.00 52.78 256 ALA A CA 1
ATOM 2013 C C . ALA A 1 256 ? -1.746 -20.837 -12.454 1.00 52.78 256 ALA A C 1
ATOM 2015 O O . ALA A 1 256 ? -2.736 -20.433 -13.054 1.00 52.78 256 ALA A O 1
ATOM 2016 N N . THR A 1 257 ? -0.647 -21.198 -13.112 1.00 44.28 257 THR A N 1
ATOM 2017 C CA . THR A 1 257 ? -0.670 -21.702 -14.490 1.00 44.28 257 THR A CA 1
ATOM 2018 C C . THR A 1 257 ? -0.927 -23.209 -14.454 1.00 44.28 257 THR A C 1
ATOM 2020 O O . THR A 1 257 ? -0.017 -23.971 -14.745 1.00 44.28 257 THR A O 1
ATOM 2023 N N . ASP A 1 258 ? -2.124 -23.625 -14.014 1.00 35.34 258 ASP A N 1
ATOM 2024 C CA . ASP A 1 258 ? -2.759 -24.896 -14.427 1.00 35.34 258 ASP A CA 1
ATOM 2025 C C . ASP A 1 258 ? -4.235 -24.989 -13.980 1.00 35.34 258 ASP A C 1
ATOM 2027 O O . ASP A 1 258 ? -4.699 -25.996 -13.449 1.00 35.34 258 ASP A O 1
ATOM 2031 N N . ARG A 1 259 ? -5.009 -23.907 -14.133 1.00 41.84 259 ARG A N 1
ATOM 2032 C CA . ARG A 1 259 ? -6.470 -24.053 -14.184 1.00 41.84 259 ARG A CA 1
ATOM 2033 C C . ARG A 1 259 ? -6.844 -24.144 -15.651 1.00 41.84 259 ARG A C 1
ATOM 2035 O O . ARG A 1 259 ? -7.034 -23.126 -16.313 1.00 41.84 259 ARG A O 1
ATOM 2042 N N . THR A 1 260 ? -6.874 -25.372 -16.157 1.00 32.09 260 THR A N 1
ATOM 2043 C CA . THR A 1 260 ? -7.636 -25.717 -17.356 1.00 32.09 260 THR A CA 1
ATOM 2044 C C . THR A 1 260 ? -9.003 -25.030 -17.278 1.00 32.09 260 THR A C 1
ATOM 2046 O O . THR A 1 260 ? -9.641 -25.068 -16.222 1.00 32.09 260 THR A O 1
ATOM 2049 N N . PRO A 1 261 ? -9.466 -24.349 -18.338 1.00 39.88 261 PRO A N 1
ATOM 2050 C CA . PRO A 1 261 ? -10.848 -23.917 -18.366 1.00 39.88 261 PRO A CA 1
ATOM 2051 C C . PRO A 1 261 ? -11.702 -25.185 -18.388 1.00 39.88 261 PRO A C 1
ATOM 2053 O O . PRO A 1 261 ? -11.566 -25.999 -19.302 1.00 39.88 261 PRO A O 1
ATOM 2056 N N . ASP A 1 262 ? -12.549 -25.360 -17.373 1.00 36.69 262 ASP A N 1
ATOM 2057 C CA . ASP A 1 262 ? -13.679 -26.280 -17.456 1.00 36.69 262 ASP A CA 1
ATOM 2058 C C . ASP A 1 262 ? -14.513 -25.847 -18.665 1.00 36.69 262 ASP A C 1
ATOM 2060 O O . ASP A 1 262 ? -15.224 -24.839 -18.642 1.00 36.69 262 ASP A O 1
ATOM 2064 N N . VAL A 1 263 ? -14.349 -26.582 -19.759 1.00 41.84 263 VAL A N 1
ATOM 2065 C CA . VAL A 1 263 ? -15.262 -26.555 -20.891 1.00 41.84 263 VAL A CA 1
ATOM 2066 C C . VAL A 1 263 ? -16.426 -27.451 -20.492 1.00 41.84 263 VAL A C 1
ATOM 2068 O O . VAL A 1 263 ? -16.278 -28.672 -20.429 1.00 41.84 263 VAL A O 1
ATOM 2071 N N . ALA A 1 264 ? -17.552 -26.816 -20.170 1.00 35.59 264 ALA A N 1
ATOM 2072 C CA . ALA A 1 264 ? -18.868 -27.440 -20.243 1.00 35.59 264 ALA A CA 1
ATOM 2073 C C . ALA A 1 264 ? -19.289 -27.616 -21.710 1.00 35.59 264 ALA A C 1
ATOM 2075 O O . ALA A 1 264 ? -18.933 -26.735 -22.530 1.00 35.59 264 ALA A O 1
#

Radius of gyration: 21.97 Å; Cα contacts (8 Å, |Δi|>4): 521; chains: 1; bounding box: 58×51×68 Å

Sequence (264 aa):
MLVALAPDGHRTEAHRDLIPDPSGYCCPYCRHPVHLKRGRVKVAHFAHAAGADCPAASEPESPEHLAAKALLAAEFRALGYDVILERPHPQHRRRVDVAVRVPGRAGSVQVAVEVQASAISTKEIIRRERADRAAGYLSTLWCFTHSRAPELLTLRPDVEVRVPEEIRFIHRTHTTDVALLDVSAHVLWLAHFAGTWRDGNSWFDGSGNEQSSRGRRPRTIRTVERTPATFGLRPVWVSPPKQSPRWVATFTPDTATDRTPDVA

pLDDT: mean 88.16, std 11.91, range [32.09, 98.19]

Solvent-accessible surface area (backbone atoms only — not 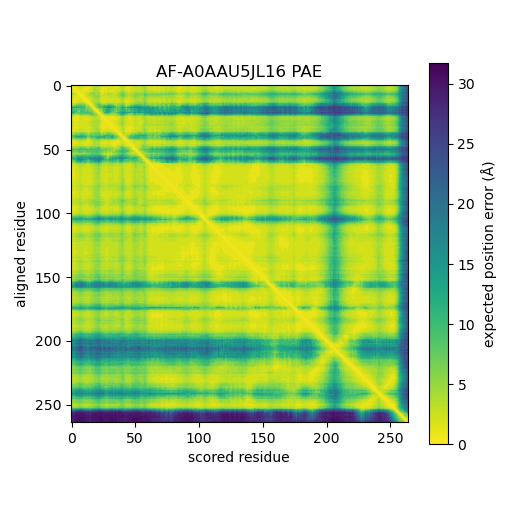comparable to full-atom values): 15375 Å² total; per-residue (Å²): 80,50,58,33,20,39,83,90,64,48,81,34,38,41,81,75,56,77,66,89,57,93,89,43,31,22,34,76,75,72,59,48,62,32,45,84,44,71,54,100,87,47,79,38,22,41,40,67,52,92,88,66,86,40,91,74,56,90,63,87,74,48,72,67,52,54,50,40,47,52,49,52,50,52,50,35,43,75,72,68,38,54,70,43,66,56,41,63,36,73,94,54,66,39,58,38,49,34,34,35,43,45,83,47,99,94,48,70,46,37,34,33,38,38,78,38,46,62,92,63,55,60,69,55,52,54,51,49,50,51,33,39,42,74,73,62,27,69,28,74,41,62,33,34,24,51,80,50,38,46,64,79,76,66,61,61,83,86,46,73,41,78,55,56,69,42,59,53,46,47,33,63,67,61,67,44,63,40,40,36,38,40,66,90,78,72,42,40,31,34,39,41,80,44,79,42,79,42,81,46,55,71,52,67,48,100,85,70,49,82,44,75,47,75,57,47,65,56,91,47,40,22,38,52,51,74,42,54,31,43,80,50,76,40,84,42,81,34,69,39,91,98,49,76,70,42,69,33,69,40,69,32,70,54,78,73,87,76,73,74,80,84,79,127